Protein AF-A0A660UBM3-F1 (afdb_monomer_lite)

pLDDT: mean 80.93, std 16.66, range [32.91, 97.81]

Foldseek 3Di:
DVLLCVLCVLLPHHDDLDLVVLVVSLVVLCVVLPCVVPVPCNPVSVVSNVSSVVSSVVNVCVSVVPPDPDDDPDPPDDCPPPVVVVVVVVVVVVVVVVVVVVVVVVVVVVVVVVVVVVVVVVVVVVVVVVVLVVLVVVLVVLLVVLVVLVVVLVCVCVVQVLVPPVSCPDPVNVVVNVVSLVSLVVSLVVLLVSLVPRPDPVSVVVSVVVSVVSVVVSVCSVDPDPPVVVVLVVLVVVLVVLVVVVVVLVCQVPPCPNLLNPDDPDDPVSVVVNVVSLVVSLVSLVVSLVSLVVSCVVCVPDPCNVVSVVVNVVSVVVNVVRD

Sequence (323 aa):
MEDIYKAFEILGISYTTDMSVVSKAFRVLAKRYHPDSNPQKSAENQKKMQMINEAYSLIKKYLKSGEFSGSIREPTGRTHDVKEEWVHYRSRWEKAWEEARKKREEKIRMEMEKRRREEEFLRRFWEKVAKMKKVEDEDEKKFEVILNYVLVLIKFYYKNNLHNVSIRSRPYNIAVFDGYVKKLREIIKRVEFEGSKLGSERFSEKARIIVKFLNVFLNTVMFPAPQSIERVASAYESYSRLVESTDRIMMDFFNSENPVFISAKGGKRSSDNQKEVMAKYKDRIKKALDTIESFLTGYPSSPLVDYARGRVEMLESFYYAFF

Structure (mmCIF, N/CA/C/O backbone):
data_AF-A0A660UBM3-F1
#
_entry.id   AF-A0A660UBM3-F1
#
loop_
_atom_site.group_PDB
_atom_site.id
_atom_site.type_symbol
_atom_site.label_atom_id
_atom_site.label_alt_id
_atom_site.label_comp_id
_atom_site.label_asym_id
_atom_site.label_entity_id
_atom_site.label_seq_id
_atom_site.pdbx_PDB_ins_code
_atom_site.Cartn_x
_atom_site.Cartn_y
_atom_site.Cartn_z
_atom_site.occupancy
_atom_site.B_iso_or_equiv
_atom_site.auth_seq_id
_atom_site.auth_comp_id
_atom_site.auth_asym_id
_atom_site.auth_atom_id
_atom_site.pdbx_PDB_model_num
ATOM 1 N N . MET A 1 1 ? 21.316 43.169 -79.902 1.00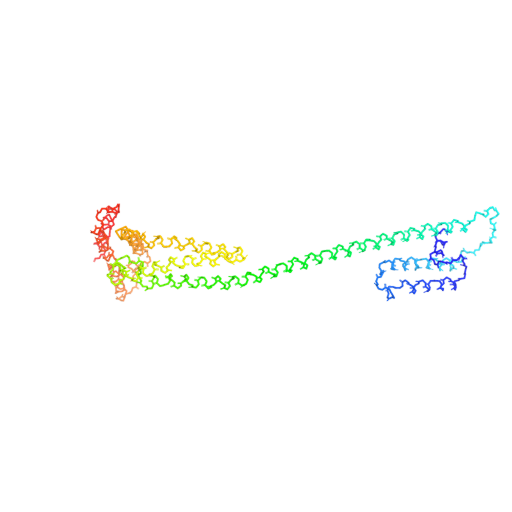 51.31 1 MET A N 1
ATOM 2 C CA . MET A 1 1 ? 22.041 42.176 -80.730 1.00 51.31 1 MET A CA 1
ATOM 3 C C . MET A 1 1 ? 22.719 41.111 -79.877 1.00 51.31 1 MET A C 1
ATOM 5 O O . MET A 1 1 ? 22.707 39.969 -80.287 1.00 51.31 1 MET A O 1
ATOM 9 N N . GLU A 1 2 ? 23.243 41.414 -78.689 1.00 60.41 2 GLU A N 1
ATOM 10 C CA . GLU A 1 2 ? 23.938 40.431 -77.833 1.00 60.41 2 GLU A CA 1
ATOM 11 C C . GLU A 1 2 ? 23.055 39.257 -77.351 1.00 60.41 2 GLU A C 1
ATOM 13 O O . GLU A 1 2 ? 23.489 38.105 -77.349 1.00 60.41 2 GLU A O 1
ATOM 18 N N . ASP A 1 3 ? 21.771 39.513 -77.081 1.00 67.62 3 ASP A N 1
ATOM 19 C CA . ASP A 1 3 ? 20.820 38.484 -76.631 1.00 67.62 3 ASP A CA 1
ATOM 20 C C . ASP A 1 3 ? 20.526 37.397 -77.681 1.00 67.62 3 ASP A C 1
ATOM 22 O O . ASP A 1 3 ? 20.219 36.259 -77.319 1.00 67.62 3 ASP A O 1
ATOM 26 N N . ILE A 1 4 ? 20.648 37.707 -78.983 1.00 74.69 4 ILE A N 1
ATOM 27 C CA . ILE A 1 4 ? 20.405 36.723 -80.054 1.00 74.69 4 ILE A CA 1
ATOM 28 C C . ILE A 1 4 ? 21.527 35.687 -80.109 1.00 74.69 4 ILE A C 1
ATOM 30 O O . ILE A 1 4 ? 21.264 34.493 -80.238 1.00 74.69 4 ILE A O 1
ATOM 34 N N . TYR A 1 5 ? 22.776 36.132 -79.957 1.00 70.31 5 TYR A N 1
ATOM 35 C CA . TYR A 1 5 ? 23.948 35.264 -79.996 1.00 70.31 5 TYR A CA 1
ATOM 36 C C . TYR A 1 5 ? 23.945 34.306 -78.809 1.00 70.31 5 TYR A C 1
ATOM 38 O O . TYR A 1 5 ? 24.130 33.102 -78.988 1.00 70.31 5 TYR A O 1
ATOM 46 N N . LYS A 1 6 ? 23.594 34.819 -77.627 1.00 75.06 6 LYS A N 1
ATOM 47 C CA . LYS A 1 6 ? 23.393 34.008 -76.425 1.00 75.06 6 LYS A CA 1
ATOM 48 C C . LYS A 1 6 ? 22.260 32.991 -76.588 1.00 75.06 6 LYS A C 1
ATOM 50 O O . LYS A 1 6 ? 22.358 31.872 -76.095 1.00 75.06 6 LYS A O 1
ATOM 55 N N . ALA A 1 7 ? 21.190 33.326 -77.311 1.00 74.81 7 ALA A N 1
ATOM 56 C CA . ALA A 1 7 ? 20.120 32.373 -77.595 1.00 74.81 7 ALA A CA 1
ATOM 57 C C . ALA A 1 7 ? 20.582 31.218 -78.508 1.00 74.81 7 ALA A C 1
ATOM 59 O O . ALA A 1 7 ? 20.238 30.062 -78.246 1.00 74.81 7 ALA A O 1
ATOM 60 N N . PHE A 1 8 ? 21.371 31.495 -79.557 1.00 76.50 8 PHE A N 1
ATOM 61 C CA . PHE A 1 8 ? 21.933 30.446 -80.428 1.00 76.50 8 PHE A CA 1
ATOM 62 C C . PHE A 1 8 ? 22.882 29.524 -79.652 1.00 76.50 8 PHE A C 1
ATOM 64 O O . PHE A 1 8 ? 22.837 28.301 -79.802 1.00 76.50 8 PHE A O 1
ATOM 71 N N . GLU A 1 9 ? 23.659 30.105 -78.743 1.00 76.19 9 GLU A N 1
ATOM 72 C CA . GLU A 1 9 ? 24.544 29.390 -77.830 1.00 76.19 9 GLU A CA 1
ATOM 73 C C . GLU A 1 9 ? 23.781 28.497 -76.834 1.00 76.19 9 GLU A C 1
ATOM 75 O O . GLU A 1 9 ? 24.157 27.340 -76.644 1.00 76.19 9 GLU A O 1
ATOM 80 N N . ILE A 1 10 ? 22.664 28.972 -76.261 1.00 77.56 10 ILE A N 1
ATOM 81 C CA . ILE A 1 10 ? 21.789 28.172 -75.379 1.00 77.56 10 ILE A CA 1
ATOM 82 C C . ILE A 1 10 ? 21.232 26.944 -76.115 1.00 77.56 10 ILE A C 1
ATOM 84 O O . ILE A 1 10 ? 21.101 25.872 -75.520 1.00 77.56 10 ILE A O 1
ATOM 88 N N . LEU A 1 11 ? 20.926 27.071 -77.410 1.00 76.75 11 LEU A N 1
ATOM 89 C CA . LEU A 1 11 ? 20.524 25.939 -78.251 1.00 76.75 11 LEU A CA 1
ATOM 90 C C . LEU A 1 11 ? 21.709 25.087 -78.743 1.00 76.75 11 LEU A C 1
ATOM 92 O O . LEU A 1 11 ? 21.488 24.035 -79.345 1.00 76.75 11 LEU A O 1
ATOM 96 N N . GLY A 1 12 ? 22.948 25.501 -78.467 1.00 72.81 12 GLY A N 1
ATOM 97 C CA . GLY A 1 12 ? 24.167 24.767 -78.797 1.00 72.81 12 GLY A CA 1
ATOM 98 C C . GLY A 1 12 ? 24.488 24.730 -80.291 1.00 72.81 12 GLY A C 1
ATOM 99 O O . GLY A 1 12 ? 25.121 23.780 -80.750 1.00 72.81 12 GLY A O 1
ATOM 100 N N . ILE A 1 13 ? 24.035 25.727 -81.053 1.00 73.44 13 ILE A N 1
ATOM 101 C CA . ILE A 1 13 ? 24.233 25.819 -82.504 1.00 73.44 13 ILE A CA 1
ATOM 102 C C . ILE A 1 13 ? 24.945 27.122 -82.874 1.00 73.44 13 ILE A C 1
ATOM 104 O O . ILE A 1 13 ? 24.811 28.137 -82.194 1.00 73.44 13 ILE A O 1
ATOM 108 N N . SER A 1 14 ? 25.713 27.102 -83.965 1.00 71.00 14 SER A N 1
ATOM 109 C CA . SER A 1 14 ? 26.289 28.325 -84.529 1.00 71.00 14 SER A CA 1
ATOM 110 C C . SER A 1 14 ? 25.192 29.225 -85.098 1.00 71.00 14 SER A C 1
ATOM 112 O O . SER A 1 14 ? 24.122 28.743 -85.479 1.00 71.00 14 SER A O 1
ATOM 114 N N . TYR A 1 15 ? 25.476 30.527 -85.194 1.00 68.12 15 TYR A N 1
ATOM 115 C CA . TYR A 1 15 ? 24.566 31.482 -85.821 1.00 68.12 15 TYR A CA 1
ATOM 116 C C . TYR A 1 15 ? 24.171 30.999 -87.222 1.00 68.12 15 TYR A C 1
ATOM 118 O O . TYR A 1 15 ? 25.027 30.672 -88.046 1.00 68.12 15 TYR A O 1
ATOM 126 N N . THR A 1 16 ? 22.869 30.911 -87.468 1.00 66.75 16 THR A N 1
ATOM 127 C CA . THR A 1 16 ? 22.315 30.433 -88.731 1.00 66.75 16 THR A CA 1
ATOM 128 C C . THR A 1 16 ? 20.992 31.126 -89.004 1.00 66.75 16 THR A C 1
ATOM 130 O O . THR A 1 16 ? 20.229 31.427 -88.086 1.00 66.75 16 THR A O 1
ATOM 133 N N . THR A 1 17 ? 20.713 31.367 -90.279 1.00 69.81 17 THR A N 1
ATOM 134 C CA . THR A 1 17 ? 19.413 31.859 -90.743 1.00 69.81 17 THR A CA 1
ATOM 135 C C . THR A 1 17 ? 18.444 30.717 -91.054 1.00 69.81 17 THR A C 1
ATOM 137 O O . THR A 1 17 ? 17.257 30.959 -91.270 1.00 69.81 17 THR A O 1
ATOM 140 N N . ASP A 1 18 ? 18.917 29.464 -91.034 1.00 75.44 18 ASP A N 1
ATOM 141 C CA . ASP A 1 18 ? 18.094 28.290 -91.302 1.00 75.44 18 ASP A CA 1
ATOM 142 C C . ASP A 1 18 ? 17.309 27.857 -90.055 1.00 75.44 18 ASP A C 1
ATOM 144 O O . ASP A 1 18 ? 17.824 27.226 -89.123 1.00 75.44 18 ASP A O 1
ATOM 148 N N . MET A 1 19 ? 16.010 28.155 -90.074 1.00 79.06 19 MET A N 1
ATOM 149 C CA . MET A 1 19 ? 15.085 27.795 -89.003 1.00 79.06 19 MET A CA 1
ATOM 150 C C . MET A 1 19 ? 14.961 26.273 -88.806 1.00 79.06 19 MET A C 1
ATOM 152 O O . MET A 1 19 ? 14.629 25.823 -87.706 1.00 79.06 19 MET A O 1
ATOM 156 N N . SER A 1 20 ? 15.250 25.457 -89.827 1.00 68.12 20 SER A N 1
ATOM 157 C CA . SER A 1 20 ? 15.170 23.997 -89.724 1.00 68.12 20 SER A CA 1
ATOM 158 C C . SER A 1 20 ? 16.188 23.440 -88.718 1.00 68.12 20 SER A C 1
ATOM 160 O O . SER A 1 20 ? 15.851 22.578 -87.897 1.00 68.12 20 SER A O 1
ATOM 162 N N . VAL A 1 21 ? 17.399 24.009 -88.703 1.00 71.31 21 VAL A N 1
ATOM 163 C CA . VAL A 1 21 ? 18.486 23.663 -87.775 1.00 71.31 21 VAL A CA 1
ATOM 164 C C . VAL A 1 21 ? 18.121 24.076 -86.350 1.00 71.31 21 VAL A C 1
ATOM 166 O O . VAL A 1 21 ? 18.233 23.270 -85.423 1.00 71.31 21 VAL A O 1
ATOM 169 N N . VAL A 1 22 ? 17.588 25.291 -86.188 1.00 77.06 22 VAL A N 1
ATOM 170 C CA . VAL A 1 22 ? 17.135 25.839 -84.899 1.00 77.06 22 VAL A CA 1
ATOM 171 C C . VAL A 1 22 ? 16.026 24.974 -84.291 1.00 77.06 22 VAL A C 1
ATOM 173 O O . VAL A 1 22 ? 16.101 24.574 -83.127 1.00 77.06 22 VAL A O 1
ATOM 176 N N . SER A 1 23 ? 15.011 24.608 -85.081 1.00 79.19 23 SER A N 1
ATOM 177 C CA . SER A 1 23 ? 13.917 23.742 -84.625 1.00 79.19 23 SER A CA 1
ATOM 178 C C . SER A 1 23 ? 14.380 22.324 -84.291 1.00 79.19 23 SER A C 1
ATOM 180 O O . SER A 1 23 ? 13.844 21.712 -83.365 1.00 79.19 23 SER A O 1
ATOM 182 N N . LYS A 1 24 ? 15.366 21.783 -85.013 1.00 74.06 24 LYS A N 1
ATOM 183 C CA . LYS A 1 24 ? 15.910 20.448 -84.736 1.00 74.06 24 LYS A CA 1
ATOM 184 C C . LYS A 1 24 ? 16.680 20.424 -83.413 1.00 74.06 24 LYS A C 1
ATOM 186 O O . LYS A 1 24 ? 16.430 19.536 -82.598 1.00 74.06 24 LYS A O 1
ATOM 191 N N . ALA A 1 25 ? 17.538 21.415 -83.171 1.00 75.62 25 ALA A N 1
ATOM 192 C CA . ALA A 1 25 ? 18.276 21.559 -81.915 1.00 75.62 25 ALA A CA 1
ATOM 193 C C . ALA A 1 25 ? 17.330 21.717 -80.713 1.00 75.62 25 ALA A C 1
ATOM 195 O O . ALA A 1 25 ? 17.445 20.987 -79.726 1.00 75.62 25 ALA A O 1
ATOM 196 N N . PHE A 1 26 ? 16.314 22.577 -80.848 1.00 82.31 26 PHE A N 1
ATOM 197 C CA . PHE A 1 26 ? 15.271 22.755 -79.839 1.00 82.31 26 PHE A CA 1
ATOM 198 C C . PHE A 1 26 ? 14.564 21.441 -79.486 1.00 82.31 26 PHE A C 1
ATOM 200 O O . PHE A 1 26 ? 14.465 21.092 -78.314 1.00 82.31 26 PHE A O 1
ATOM 207 N N . ARG A 1 27 ? 14.113 20.669 -80.486 1.00 77.19 27 ARG A N 1
ATOM 208 C CA . ARG A 1 27 ? 13.403 19.394 -80.256 1.00 77.19 27 ARG A CA 1
ATOM 209 C C . ARG A 1 27 ? 14.264 18.369 -79.517 1.00 77.19 27 ARG A C 1
ATOM 211 O O . ARG A 1 27 ? 13.757 17.662 -78.648 1.00 77.19 27 ARG A O 1
ATOM 218 N N . VAL A 1 28 ? 15.554 18.289 -79.846 1.00 77.38 28 VAL A N 1
ATOM 219 C CA . VAL A 1 28 ? 16.499 17.380 -79.176 1.00 77.38 28 VAL A CA 1
ATOM 220 C C . VAL A 1 28 ? 16.683 17.775 -77.711 1.00 77.38 28 VAL A C 1
ATOM 222 O O . VAL A 1 28 ? 16.601 16.918 -76.828 1.00 77.38 28 VAL A O 1
ATOM 225 N N . LEU A 1 29 ? 16.876 19.066 -77.437 1.00 78.69 29 LEU A N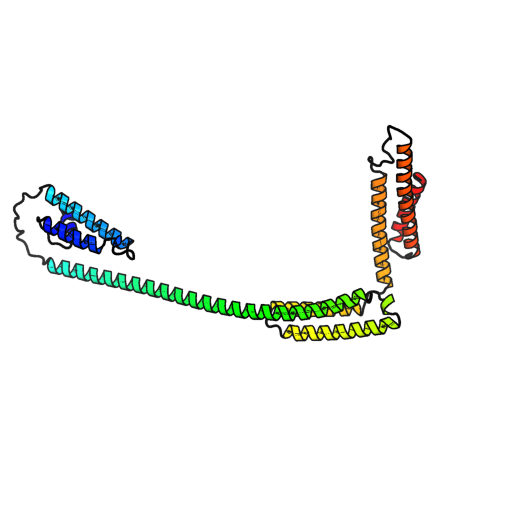 1
ATOM 226 C CA . LEU A 1 29 ? 17.037 19.576 -76.077 1.00 78.69 29 LEU A CA 1
ATOM 227 C C . LEU A 1 29 ? 15.740 19.456 -75.264 1.00 78.69 29 LEU A C 1
ATOM 229 O O . LEU A 1 29 ? 15.774 18.984 -74.129 1.00 78.69 29 LEU A O 1
ATOM 233 N N . ALA A 1 30 ? 14.588 19.773 -75.855 1.00 78.19 30 ALA A N 1
ATOM 234 C CA . ALA A 1 30 ? 13.288 19.645 -75.207 1.00 78.19 30 ALA A CA 1
ATOM 235 C C . ALA A 1 30 ? 12.995 18.191 -74.809 1.00 78.19 30 ALA A C 1
ATOM 237 O O . ALA A 1 30 ? 12.601 17.928 -73.677 1.00 78.19 30 ALA A O 1
ATOM 238 N N . LYS A 1 31 ? 13.279 17.217 -75.685 1.00 74.12 31 LYS A N 1
ATOM 239 C CA . LYS A 1 31 ? 13.134 15.792 -75.349 1.00 74.12 31 LYS A CA 1
ATOM 240 C C . LYS A 1 31 ? 14.067 15.370 -74.207 1.00 74.12 31 LYS A C 1
ATOM 242 O O . LYS A 1 31 ? 13.681 14.572 -73.360 1.00 74.12 31 LYS A O 1
ATOM 247 N N . ARG A 1 32 ? 15.288 15.912 -74.162 1.00 74.81 32 ARG A N 1
ATOM 248 C CA . ARG A 1 32 ? 16.284 15.590 -73.128 1.00 74.81 32 ARG A CA 1
ATOM 249 C C . ARG A 1 32 ? 15.923 16.153 -71.754 1.00 74.81 32 ARG A C 1
ATOM 251 O O . ARG A 1 32 ? 16.228 15.518 -70.749 1.00 74.81 32 ARG A O 1
ATOM 258 N N . TYR A 1 33 ? 15.285 17.319 -71.709 1.00 74.88 33 TYR A N 1
ATOM 259 C CA . TYR A 1 33 ? 14.984 18.035 -70.466 1.00 74.88 33 TYR A CA 1
ATOM 260 C C . TYR A 1 33 ? 13.485 18.074 -70.119 1.00 74.88 33 TYR A C 1
ATOM 262 O O . TYR A 1 33 ? 13.096 18.811 -69.217 1.00 74.88 33 TYR A O 1
ATOM 270 N N . HIS A 1 34 ? 12.639 17.277 -70.787 1.00 72.00 34 HIS A N 1
ATOM 271 C CA . HIS A 1 34 ? 11.203 17.224 -70.497 1.00 72.00 34 HIS A CA 1
ATOM 272 C C . HIS A 1 34 ? 10.937 16.700 -69.073 1.00 72.00 34 HIS A C 1
ATOM 274 O O . HIS A 1 34 ? 11.518 15.671 -68.701 1.00 72.00 34 HIS A O 1
ATOM 280 N N . PRO A 1 35 ? 10.065 17.354 -68.277 1.00 65.12 35 PRO A N 1
ATOM 281 C CA . PRO A 1 35 ? 9.762 16.922 -66.911 1.00 65.12 35 PRO A CA 1
ATOM 282 C C . PRO A 1 35 ? 9.196 15.494 -66.861 1.00 65.12 35 PRO A C 1
ATOM 284 O O . PRO A 1 35 ? 9.640 14.711 -66.023 1.00 65.12 35 PRO A O 1
ATOM 287 N N . ASP A 1 36 ? 8.336 15.114 -67.814 1.00 67.06 36 ASP A N 1
ATOM 288 C CA . ASP A 1 36 ? 7.736 13.765 -67.858 1.00 67.06 36 ASP A CA 1
ATOM 289 C C . ASP A 1 36 ? 8.750 12.647 -68.132 1.00 67.06 36 ASP A C 1
ATOM 291 O O . ASP A 1 36 ? 8.566 11.518 -67.691 1.00 67.06 36 ASP A O 1
ATOM 295 N N . SER A 1 37 ? 9.843 12.935 -68.846 1.00 62.56 37 SER A N 1
ATOM 296 C CA . SER A 1 37 ? 10.878 11.931 -69.139 1.00 62.56 37 SER A CA 1
ATOM 297 C C . SER A 1 37 ? 11.930 11.821 -68.033 1.00 62.56 37 SER A C 1
ATOM 299 O O . SER A 1 37 ? 12.719 10.882 -68.043 1.00 62.56 37 SER A O 1
ATOM 301 N N . ASN A 1 38 ? 11.968 12.769 -67.088 1.00 60.78 38 ASN A N 1
ATOM 302 C CA . ASN A 1 38 ? 12.980 12.833 -66.030 1.00 60.78 38 ASN A CA 1
ATOM 303 C C . ASN A 1 38 ? 12.398 13.328 -64.685 1.00 60.78 38 ASN A C 1
ATOM 305 O O . ASN A 1 38 ? 12.785 14.400 -64.199 1.00 60.78 38 ASN A O 1
ATOM 309 N N . PRO A 1 39 ? 11.521 12.539 -64.035 1.00 54.81 39 PRO A N 1
ATOM 310 C CA . PRO A 1 39 ? 10.782 12.962 -62.841 1.00 54.81 39 PRO A CA 1
ATOM 311 C C . PRO A 1 39 ? 11.660 13.237 -61.607 1.00 54.81 39 PRO A C 1
ATOM 313 O O . PRO A 1 39 ? 11.286 14.030 -60.748 1.00 54.81 39 PRO A O 1
ATOM 316 N N . GLN A 1 40 ? 12.865 12.662 -61.517 1.00 56.00 40 GLN A N 1
ATOM 317 C CA . GLN A 1 40 ? 13.753 12.846 -60.356 1.00 56.00 40 GLN A CA 1
ATOM 318 C C . GLN A 1 40 ? 14.577 14.152 -60.363 1.00 56.00 40 GLN A C 1
ATOM 320 O O . GLN A 1 40 ? 15.232 14.465 -59.371 1.00 56.00 40 GLN A O 1
ATOM 325 N N . LYS A 1 41 ? 14.564 14.935 -61.456 1.00 57.09 41 LYS A N 1
ATOM 326 C CA . LYS A 1 41 ? 15.329 16.199 -61.598 1.00 57.09 41 LYS A CA 1
ATOM 327 C C . LYS A 1 41 ? 14.441 17.395 -61.972 1.00 57.09 41 LYS A C 1
ATOM 329 O O . LYS A 1 41 ? 14.882 18.294 -62.690 1.00 57.09 41 LYS A O 1
ATOM 334 N N . SER A 1 42 ? 13.190 17.403 -61.505 1.00 58.88 42 SER A N 1
ATOM 335 C CA . SER A 1 42 ? 12.143 18.272 -62.064 1.00 58.88 42 SER A CA 1
ATOM 336 C C . SER A 1 42 ? 12.480 19.772 -61.995 1.00 58.88 42 SER A C 1
ATOM 338 O O . SER A 1 42 ? 12.399 20.448 -63.014 1.00 58.88 42 SER A O 1
ATOM 340 N N . ALA A 1 43 ? 12.978 20.284 -60.863 1.00 64.88 43 ALA A N 1
ATOM 341 C CA . ALA A 1 43 ? 13.208 21.724 -60.689 1.00 64.88 43 ALA A CA 1
ATOM 342 C C . ALA A 1 43 ? 14.360 22.294 -61.546 1.00 64.88 43 ALA A C 1
ATOM 344 O O . ALA A 1 43 ? 14.294 23.430 -62.015 1.00 64.88 43 ALA A O 1
ATOM 345 N N . GLU A 1 44 ? 15.429 21.523 -61.767 1.00 66.88 44 GLU A N 1
ATOM 346 C CA . GLU A 1 44 ? 16.570 21.964 -62.586 1.00 66.88 44 GLU A CA 1
ATOM 347 C C . GLU A 1 44 ? 16.265 21.826 -64.082 1.00 66.88 44 GLU A C 1
ATOM 349 O O . GLU A 1 44 ? 16.569 22.721 -64.874 1.00 66.88 44 GLU A O 1
ATOM 354 N N . ASN A 1 45 ? 15.604 20.729 -64.458 1.00 70.88 45 ASN A N 1
ATOM 355 C CA . ASN A 1 45 ? 15.162 20.502 -65.828 1.00 70.88 45 ASN A CA 1
ATOM 356 C C . ASN A 1 45 ? 14.097 21.518 -66.248 1.00 70.88 45 ASN A C 1
ATOM 358 O O . ASN A 1 45 ? 14.131 21.978 -67.382 1.00 70.88 45 ASN A O 1
ATOM 362 N N . GLN A 1 46 ? 13.220 21.942 -65.333 1.00 72.44 46 GLN A N 1
ATOM 363 C CA . GLN A 1 46 ? 12.227 22.982 -65.592 1.00 72.44 46 GLN A CA 1
ATOM 364 C C . GLN A 1 46 ? 12.882 24.329 -65.917 1.00 72.44 46 GLN A C 1
ATOM 366 O O . GLN A 1 46 ? 12.524 24.950 -66.915 1.00 72.44 46 GLN A O 1
ATOM 371 N N . LYS A 1 47 ? 13.893 24.753 -65.144 1.00 75.12 47 LYS A N 1
ATOM 372 C CA . LYS A 1 47 ? 14.637 25.994 -65.428 1.00 75.12 47 LYS A CA 1
ATOM 373 C C . LYS A 1 47 ? 15.395 25.922 -66.755 1.00 75.12 47 LYS A C 1
ATOM 375 O O . LYS A 1 47 ? 15.352 26.866 -67.536 1.00 75.12 47 LYS A O 1
ATOM 380 N N . LYS A 1 48 ? 16.051 24.791 -67.040 1.00 77.31 48 LYS A N 1
ATOM 381 C CA . LYS A 1 48 ? 16.749 24.574 -68.319 1.00 77.31 48 LYS A CA 1
ATOM 382 C C . LYS A 1 48 ? 15.776 24.566 -69.497 1.00 77.31 48 LYS A C 1
ATOM 384 O O . LYS A 1 48 ? 16.038 25.218 -70.501 1.00 77.31 48 LYS A O 1
ATOM 389 N N . MET A 1 49 ? 14.637 23.892 -69.358 1.00 78.56 49 MET A N 1
ATOM 390 C CA . MET A 1 49 ? 13.579 23.877 -70.368 1.00 78.56 49 MET A CA 1
ATOM 391 C C . MET A 1 49 ? 13.034 25.285 -70.628 1.00 78.56 49 MET A C 1
ATOM 393 O O . MET A 1 49 ? 12.842 25.662 -71.780 1.00 78.56 49 MET A O 1
ATOM 397 N N . GLN A 1 50 ? 12.836 26.082 -69.577 1.00 79.50 50 GLN A N 1
ATOM 398 C CA . GLN A 1 50 ? 12.3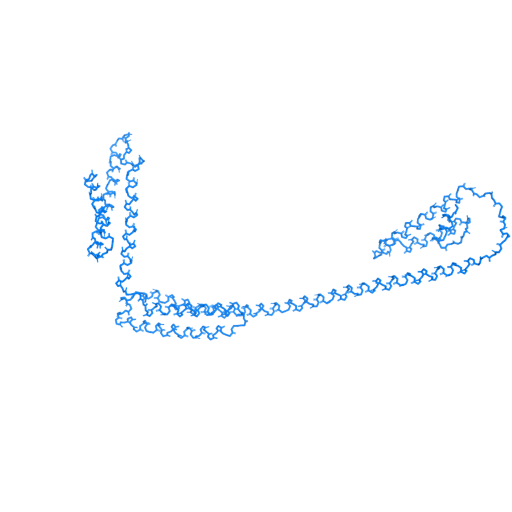93 27.465 -69.715 1.00 79.50 50 GLN A CA 1
ATOM 399 C C . GLN A 1 50 ? 13.395 28.302 -70.524 1.00 79.50 50 GLN A C 1
ATOM 401 O O . GLN A 1 50 ? 13.000 28.936 -71.498 1.00 79.50 50 GLN A O 1
ATOM 406 N N . MET A 1 51 ? 14.690 28.216 -70.208 1.00 78.62 51 MET A N 1
ATOM 407 C CA . MET A 1 51 ? 15.742 28.913 -70.962 1.00 78.62 51 MET A CA 1
ATOM 408 C C . MET A 1 51 ? 15.809 28.467 -72.432 1.00 78.62 51 MET A C 1
ATOM 410 O O . MET A 1 51 ? 15.967 29.298 -73.324 1.00 78.62 51 MET A O 1
ATOM 414 N N . ILE A 1 52 ? 15.643 27.167 -72.702 1.00 83.56 52 ILE A N 1
ATOM 415 C CA . ILE A 1 52 ? 15.606 26.610 -74.066 1.00 83.56 52 ILE A CA 1
ATOM 416 C C . ILE A 1 52 ? 14.395 27.153 -74.849 1.00 83.56 52 ILE A C 1
ATOM 418 O O . ILE A 1 52 ? 14.527 27.518 -76.019 1.00 83.56 52 ILE A O 1
ATOM 422 N N . ASN A 1 53 ? 13.225 27.242 -74.209 1.00 81.62 53 ASN A N 1
ATOM 423 C CA . ASN A 1 53 ? 12.002 27.783 -74.810 1.00 81.62 53 ASN A CA 1
ATOM 424 C C . ASN A 1 53 ? 12.115 29.287 -75.104 1.00 81.62 53 ASN A C 1
ATOM 426 O O . ASN A 1 53 ? 11.698 29.740 -76.175 1.00 81.62 53 ASN A O 1
ATOM 430 N N . GLU A 1 54 ? 12.682 30.053 -74.172 1.00 80.56 54 GLU A N 1
ATOM 431 C CA . GLU A 1 54 ? 12.908 31.495 -74.311 1.00 80.56 54 GLU A CA 1
ATOM 432 C C . GLU A 1 54 ? 13.904 31.786 -75.443 1.00 80.56 54 GLU A C 1
ATOM 434 O O . GLU A 1 54 ? 13.602 32.580 -76.337 1.00 80.56 54 GLU A O 1
ATOM 439 N N . ALA A 1 55 ? 15.029 31.062 -75.488 1.00 82.00 55 ALA A N 1
ATOM 440 C CA . ALA A 1 55 ? 16.027 31.176 -76.550 1.00 82.00 55 ALA A CA 1
ATOM 441 C C . ALA A 1 55 ? 15.447 30.847 -77.936 1.00 82.00 55 ALA A C 1
ATOM 443 O O . ALA A 1 55 ? 15.607 31.616 -78.886 1.00 82.00 55 ALA A O 1
ATOM 444 N N . TYR A 1 56 ? 14.704 29.742 -78.050 1.00 83.50 56 TYR A N 1
ATOM 445 C CA . TYR A 1 56 ? 14.048 29.360 -79.301 1.00 83.50 56 TYR A CA 1
ATOM 446 C C . TYR A 1 56 ? 13.036 30.408 -79.777 1.00 83.50 56 TYR A C 1
ATOM 448 O O . TYR A 1 56 ? 12.985 30.737 -80.965 1.00 83.50 56 TYR A O 1
ATOM 456 N N . SER A 1 57 ? 12.246 30.959 -78.855 1.00 82.69 57 SER A N 1
ATOM 457 C CA . SER A 1 57 ? 11.233 31.970 -79.170 1.00 82.69 57 SER A CA 1
ATOM 458 C C . SER A 1 57 ? 11.863 33.276 -79.652 1.00 82.69 57 SER A C 1
ATOM 460 O O . SER A 1 57 ? 11.379 33.871 -80.616 1.00 82.69 57 SER A O 1
ATOM 462 N N . LEU A 1 58 ? 12.967 33.689 -79.026 1.00 81.00 58 LEU A N 1
ATOM 463 C CA . LEU A 1 58 ? 13.713 34.891 -79.385 1.00 81.00 58 LEU A CA 1
ATOM 464 C C . LEU A 1 58 ? 14.353 34.766 -80.780 1.00 81.00 58 LEU A C 1
ATOM 466 O O . LEU A 1 58 ? 14.151 35.645 -81.618 1.00 81.00 58 LEU A O 1
ATOM 470 N N . ILE A 1 59 ? 15.015 33.639 -81.073 1.00 80.31 59 ILE A N 1
ATOM 471 C CA . ILE A 1 59 ? 15.592 33.361 -82.403 1.00 80.31 59 ILE A CA 1
ATOM 472 C C . ILE A 1 59 ? 14.506 33.323 -83.474 1.00 80.31 59 ILE A C 1
ATOM 474 O O . ILE A 1 59 ? 14.633 33.948 -84.525 1.00 80.31 59 ILE A O 1
ATOM 478 N N . LYS A 1 60 ? 13.403 32.621 -83.202 1.00 81.50 60 LYS A N 1
ATOM 479 C CA . LYS A 1 60 ? 12.289 32.512 -84.146 1.00 81.50 60 LYS A CA 1
ATOM 480 C C . LYS A 1 60 ? 11.672 33.877 -84.455 1.00 81.50 60 LYS A C 1
ATOM 482 O O . LYS A 1 60 ? 11.297 34.124 -85.597 1.00 81.50 60 LYS A O 1
ATOM 487 N N . LYS A 1 61 ? 11.548 34.755 -83.453 1.00 79.00 61 LYS A N 1
ATOM 488 C CA . LYS A 1 61 ? 11.029 36.117 -83.636 1.00 79.00 61 LYS A CA 1
ATOM 489 C C . LYS A 1 61 ? 11.975 36.955 -84.494 1.00 79.00 61 LYS A C 1
ATOM 491 O O . LYS A 1 61 ? 11.510 37.593 -85.428 1.00 79.00 61 LYS A O 1
ATOM 496 N N . TYR A 1 62 ? 13.272 36.881 -84.217 1.00 77.44 62 TYR A N 1
ATOM 497 C CA . TYR A 1 62 ? 14.318 37.602 -84.940 1.00 77.44 62 TYR A CA 1
ATOM 498 C C . TYR A 1 62 ? 14.446 37.178 -86.410 1.00 77.44 62 TYR A C 1
ATOM 500 O O . TYR A 1 62 ? 14.500 38.021 -87.297 1.00 77.44 62 TYR A O 1
ATOM 508 N N . LEU A 1 63 ? 14.407 35.872 -86.698 1.00 77.50 63 LEU A N 1
ATOM 509 C CA . LEU A 1 63 ? 14.453 35.374 -88.078 1.00 77.50 63 LEU A CA 1
ATOM 510 C C . LEU A 1 63 ? 13.169 35.689 -88.864 1.00 77.50 63 LEU A C 1
ATOM 512 O O . LEU A 1 63 ? 13.198 35.779 -90.087 1.00 77.50 63 LEU A O 1
ATOM 516 N N . LYS A 1 64 ? 12.035 35.870 -88.172 1.00 73.12 64 LYS A N 1
ATOM 517 C CA . LYS A 1 64 ? 10.739 36.189 -88.788 1.00 73.12 64 LYS A CA 1
ATOM 518 C C . LYS A 1 64 ? 10.520 37.694 -88.994 1.00 73.12 64 LYS A C 1
ATOM 520 O O . LYS A 1 64 ? 9.734 38.055 -89.863 1.00 73.12 64 LYS A O 1
ATOM 525 N N . SER A 1 65 ? 11.177 38.563 -88.221 1.00 63.34 65 SER A N 1
ATOM 526 C CA . SER A 1 65 ? 11.019 40.022 -88.318 1.00 63.34 65 SER A CA 1
ATOM 527 C C . SER A 1 65 ? 11.768 40.659 -89.492 1.00 63.34 65 SER A C 1
ATOM 529 O O . SER A 1 65 ? 11.591 41.847 -89.727 1.00 63.34 65 SER A O 1
ATOM 531 N N . GLY A 1 66 ? 12.562 39.898 -90.256 1.00 57.91 66 GLY A N 1
ATOM 532 C CA . GLY A 1 66 ? 13.164 40.377 -91.507 1.00 57.91 66 GLY A CA 1
ATOM 533 C C . GLY A 1 66 ? 14.197 41.501 -91.347 1.00 57.91 66 GLY A C 1
ATOM 534 O O . GLY A 1 66 ? 14.603 42.084 -92.346 1.00 57.91 66 GLY A O 1
ATOM 535 N N . GLU A 1 67 ? 14.668 41.789 -90.129 1.00 52.44 67 GLU A N 1
ATOM 536 C CA . GLU A 1 67 ? 15.733 42.769 -89.849 1.00 52.44 67 GLU A CA 1
ATOM 537 C C . GLU A 1 67 ? 17.126 42.207 -90.192 1.00 52.44 67 GLU A C 1
ATOM 539 O O . GLU A 1 67 ? 18.056 42.206 -89.385 1.00 52.44 67 GLU A O 1
ATOM 544 N N . PHE A 1 68 ? 17.267 41.703 -91.418 1.00 43.22 68 PHE A N 1
ATOM 545 C CA . PHE A 1 68 ? 18.540 41.335 -92.020 1.00 43.22 68 PHE A CA 1
ATOM 546 C C . PHE A 1 68 ? 18.558 41.776 -93.490 1.00 43.22 68 PHE A C 1
ATOM 548 O O . PHE A 1 68 ? 18.369 40.984 -94.408 1.00 43.22 68 PHE A O 1
ATOM 555 N N . SER A 1 69 ? 18.800 43.069 -93.715 1.00 42.25 69 SER A N 1
ATOM 556 C CA . SER A 1 69 ? 19.340 43.585 -94.977 1.00 42.25 69 SER A CA 1
ATOM 557 C C . SER A 1 69 ? 20.641 44.320 -94.666 1.00 42.25 69 SER A C 1
ATOM 559 O O . SER A 1 69 ? 20.686 45.538 -94.512 1.00 42.25 69 SER A O 1
ATOM 561 N N . GLY A 1 70 ? 21.709 43.556 -94.486 1.00 37.38 70 GLY A N 1
ATOM 562 C CA . GLY A 1 70 ? 23.030 44.100 -94.225 1.00 37.38 70 GLY A CA 1
ATOM 563 C C . GLY A 1 70 ? 24.066 43.141 -94.762 1.00 37.38 70 GLY A C 1
ATOM 564 O O . GLY A 1 70 ? 24.327 42.105 -94.158 1.00 37.38 70 GLY A O 1
ATOM 565 N N . SER A 1 71 ? 24.616 43.482 -95.924 1.00 33.91 71 SER A N 1
ATOM 566 C CA . SER A 1 71 ? 25.810 42.880 -96.500 1.00 33.91 71 SER A CA 1
ATOM 567 C C . SER A 1 71 ? 26.846 42.674 -95.399 1.00 33.91 71 SER A C 1
ATOM 569 O O . SER A 1 71 ? 27.208 43.624 -94.703 1.00 33.91 71 SER A O 1
ATOM 571 N N . ILE A 1 72 ? 27.315 41.440 -95.234 1.00 35.59 72 ILE A N 1
ATOM 572 C CA . ILE A 1 72 ? 28.408 41.129 -94.318 1.00 35.59 72 ILE A CA 1
ATOM 573 C C . ILE A 1 72 ? 29.647 41.846 -94.863 1.00 35.59 72 ILE A C 1
ATOM 575 O O . ILE A 1 72 ? 30.291 41.376 -95.796 1.00 35.59 72 ILE A O 1
ATOM 579 N N . ARG A 1 73 ? 29.963 43.022 -94.315 1.00 33.62 73 ARG A N 1
ATOM 580 C CA . ARG A 1 73 ? 31.333 43.528 -94.338 1.00 33.62 73 ARG A CA 1
ATOM 581 C C . ARG A 1 73 ? 32.098 42.687 -93.332 1.00 33.62 73 ARG A C 1
ATOM 583 O O . ARG A 1 73 ? 31.840 42.775 -92.133 1.00 33.62 73 ARG A O 1
ATOM 590 N N . GLU A 1 74 ? 32.993 41.849 -93.842 1.00 34.22 74 GLU A N 1
ATOM 591 C CA . GLU A 1 74 ? 33.984 41.166 -93.022 1.00 34.22 74 GLU A CA 1
ATOM 592 C C . GLU A 1 74 ? 34.718 42.203 -92.159 1.00 34.22 74 GLU A C 1
ATOM 594 O O . GLU A 1 74 ? 35.213 43.204 -92.691 1.00 34.22 74 GLU A O 1
ATOM 599 N N . PRO A 1 75 ? 34.795 42.010 -90.833 1.00 33.19 75 PRO A N 1
ATOM 600 C CA . PRO A 1 75 ? 35.644 42.841 -90.007 1.00 33.19 75 PRO A CA 1
ATOM 601 C C . PRO A 1 75 ? 37.100 42.476 -90.309 1.00 33.19 75 PRO A C 1
ATOM 603 O O . PRO A 1 75 ? 37.641 41.485 -89.823 1.00 33.19 75 PRO A O 1
ATOM 606 N N . THR A 1 76 ? 37.755 43.300 -91.123 1.00 36.06 76 THR A N 1
ATOM 607 C CA . THR A 1 76 ? 39.214 43.348 -91.198 1.00 36.06 76 THR A CA 1
ATOM 608 C C . THR A 1 76 ? 39.752 43.864 -89.868 1.00 36.06 76 THR A C 1
ATOM 610 O O . THR A 1 76 ? 39.714 45.062 -89.589 1.00 36.06 76 THR A O 1
ATOM 613 N N . GLY A 1 77 ? 40.248 42.956 -89.037 1.00 35.81 77 GLY A N 1
ATOM 614 C CA . GLY A 1 77 ? 40.910 43.307 -87.788 1.00 35.81 77 GLY A CA 1
ATOM 615 C C . GLY A 1 77 ? 41.023 42.099 -86.880 1.00 35.81 77 GLY A C 1
ATOM 616 O O . GLY A 1 77 ? 40.049 41.762 -86.227 1.00 35.81 77 GLY A O 1
ATOM 617 N N . ARG A 1 78 ? 42.213 41.476 -86.890 1.00 35.22 78 ARG A N 1
ATOM 618 C CA . ARG A 1 78 ? 42.695 40.373 -86.035 1.00 35.22 78 ARG A CA 1
ATOM 619 C C . ARG A 1 78 ? 41.602 39.404 -85.585 1.00 35.22 78 ARG A C 1
ATOM 621 O O . ARG A 1 78 ? 40.859 39.687 -84.654 1.00 35.22 78 ARG A O 1
ATOM 628 N N . THR A 1 79 ? 41.612 38.211 -86.168 1.00 37.09 79 THR A N 1
ATOM 629 C CA . THR A 1 79 ? 41.005 37.015 -85.581 1.00 37.09 79 THR A CA 1
ATOM 630 C C . THR A 1 79 ? 41.539 36.833 -84.155 1.00 37.09 79 THR A C 1
ATOM 632 O O . THR A 1 79 ? 42.565 36.192 -83.946 1.00 37.09 79 THR A O 1
ATOM 635 N N . HIS A 1 80 ? 40.896 37.455 -83.167 1.00 42.38 80 HIS A N 1
ATOM 636 C CA . HIS A 1 80 ? 41.009 37.010 -81.790 1.00 42.38 80 HIS A CA 1
ATOM 637 C C . HIS A 1 80 ? 40.386 35.623 -81.804 1.00 42.38 80 HIS A C 1
ATOM 639 O O . HIS A 1 80 ? 39.261 35.470 -82.284 1.00 42.38 80 HIS A O 1
ATOM 645 N N . ASP A 1 81 ? 41.155 34.607 -81.437 1.00 42.75 81 ASP A N 1
ATOM 646 C CA . ASP A 1 81 ? 40.757 33.218 -81.593 1.00 42.75 81 ASP A CA 1
ATOM 647 C C . ASP A 1 81 ? 39.610 32.897 -80.623 1.00 42.75 81 ASP A C 1
ATOM 649 O O . ASP A 1 81 ? 39.798 32.442 -79.496 1.00 42.75 81 ASP A O 1
ATOM 653 N N . VAL A 1 82 ? 38.380 33.176 -81.062 1.00 39.28 82 VAL A N 1
ATOM 654 C CA . VAL A 1 82 ? 37.146 32.926 -80.311 1.00 39.28 82 VAL A CA 1
ATOM 655 C C . VAL A 1 82 ? 37.029 31.425 -79.988 1.00 39.28 82 VAL A C 1
ATOM 657 O O . VAL A 1 82 ? 36.348 31.054 -79.040 1.00 39.28 82 VAL A O 1
ATOM 660 N N . LYS A 1 83 ? 37.738 30.514 -80.675 1.00 39.56 83 LYS A N 1
ATOM 661 C CA . LYS A 1 83 ? 37.770 29.105 -80.254 1.00 39.56 83 LYS A CA 1
ATOM 662 C C . LYS A 1 83 ? 38.508 28.903 -78.933 1.00 39.56 83 LYS A C 1
ATOM 664 O O . LYS A 1 83 ? 38.030 28.105 -78.132 1.00 39.56 83 LYS A O 1
ATOM 669 N N . GLU A 1 84 ? 39.609 29.602 -78.666 1.00 36.19 84 GLU A N 1
ATOM 670 C CA . GLU A 1 84 ? 40.378 29.410 -77.429 1.00 36.19 84 GLU A CA 1
ATOM 671 C C . GLU A 1 84 ? 39.641 29.943 -76.197 1.00 36.19 84 GLU A C 1
ATOM 673 O O . GLU A 1 84 ? 39.566 29.245 -75.184 1.00 36.19 84 GLU A O 1
ATOM 678 N N . GLU A 1 85 ? 39.004 31.115 -76.282 1.00 32.91 85 GLU A N 1
ATOM 679 C CA . GLU A 1 85 ? 38.212 31.660 -75.169 1.00 32.91 85 GLU A CA 1
ATOM 680 C C . GLU A 1 85 ? 36.958 30.829 -74.875 1.00 32.91 85 GLU A C 1
ATOM 682 O O . GLU A 1 85 ? 36.646 30.596 -73.706 1.00 32.91 85 GLU A O 1
ATOM 687 N N . TRP A 1 86 ? 36.269 30.316 -75.901 1.00 34.88 86 TRP A N 1
ATOM 688 C CA . TRP A 1 86 ? 35.106 29.435 -75.729 1.00 34.88 86 TRP A CA 1
ATOM 689 C C . TRP A 1 86 ? 35.485 28.047 -75.216 1.00 34.88 86 TRP A C 1
ATOM 691 O O . TRP A 1 86 ? 34.761 27.478 -74.397 1.00 34.88 86 TRP A O 1
ATOM 701 N N . VAL A 1 87 ? 36.625 27.500 -75.645 1.00 44.91 87 VAL A N 1
ATOM 702 C CA . VAL A 1 87 ? 37.180 26.253 -75.101 1.00 44.91 87 VAL A CA 1
ATOM 703 C C . VAL A 1 87 ? 37.617 26.457 -73.649 1.00 44.91 87 VAL A C 1
ATOM 705 O O . VAL A 1 87 ? 37.334 25.608 -72.804 1.00 44.91 87 VAL A O 1
ATOM 708 N N . HIS A 1 88 ? 38.212 27.604 -73.310 1.00 43.31 88 HIS A N 1
ATOM 709 C CA . HIS A 1 88 ? 38.609 27.927 -71.941 1.00 43.31 88 HIS A CA 1
ATOM 710 C C . HIS A 1 88 ? 37.404 28.230 -71.031 1.00 43.31 88 HIS A C 1
ATOM 712 O O . HIS A 1 88 ? 37.370 27.791 -69.881 1.00 43.31 88 HIS A O 1
ATOM 718 N N . TYR A 1 89 ? 36.375 28.916 -71.533 1.00 41.22 89 TYR A N 1
ATOM 719 C CA . TYR A 1 89 ? 35.116 29.155 -70.825 1.00 41.22 89 TYR A CA 1
ATOM 720 C C . TYR A 1 89 ? 34.352 27.849 -70.595 1.00 41.22 89 TYR A C 1
ATOM 722 O O . TYR A 1 89 ? 34.001 27.560 -69.454 1.00 41.22 89 TYR A O 1
ATOM 730 N N . ARG A 1 90 ? 34.190 27.009 -71.629 1.00 40.62 90 ARG A N 1
ATOM 731 C CA . ARG A 1 90 ? 33.587 25.671 -71.516 1.00 40.62 90 ARG A CA 1
ATOM 732 C C . ARG A 1 90 ? 34.361 24.790 -70.540 1.00 40.62 90 ARG A C 1
ATOM 734 O O . ARG A 1 90 ? 33.741 24.172 -69.689 1.00 40.62 90 ARG A O 1
ATOM 741 N N . SER A 1 91 ? 35.694 24.798 -70.585 1.00 51.22 91 SER A N 1
ATOM 742 C CA . SER A 1 91 ? 36.530 24.026 -69.657 1.00 51.22 91 SER A CA 1
ATOM 743 C C . SER A 1 91 ? 36.415 24.521 -68.208 1.00 51.22 91 SER A C 1
ATOM 745 O O . SER A 1 91 ? 36.305 23.710 -67.290 1.00 51.22 91 SER A O 1
ATOM 747 N N . ARG A 1 92 ? 36.381 25.844 -67.972 1.00 47.19 92 ARG A N 1
ATOM 748 C CA . ARG A 1 92 ? 36.144 26.419 -66.632 1.00 47.19 92 ARG A CA 1
ATOM 749 C C . ARG A 1 92 ? 34.732 26.121 -66.123 1.00 47.19 92 ARG A C 1
ATOM 751 O O . ARG A 1 92 ? 34.577 25.798 -64.949 1.00 47.19 92 ARG A O 1
ATOM 758 N N . TRP A 1 93 ? 33.726 26.178 -66.995 1.00 46.69 93 TRP A N 1
ATOM 759 C CA . TRP A 1 93 ? 32.347 25.815 -66.669 1.00 46.69 93 TRP A CA 1
ATOM 760 C C . TRP A 1 93 ? 32.192 24.325 -66.381 1.00 46.69 93 TRP A C 1
ATOM 762 O O . TRP A 1 93 ? 31.602 23.979 -65.367 1.00 46.69 93 TRP A O 1
ATOM 772 N N . GLU A 1 94 ? 32.748 23.440 -67.204 1.00 53.53 94 GLU A N 1
ATOM 773 C CA . GLU A 1 94 ? 32.735 21.991 -66.974 1.00 53.53 94 GLU A CA 1
ATOM 774 C C . GLU A 1 94 ? 33.417 21.637 -65.651 1.00 53.53 94 GLU A C 1
ATOM 776 O O . GLU A 1 94 ? 32.828 20.914 -64.850 1.00 53.53 94 GLU A O 1
ATOM 781 N N . LYS A 1 95 ? 34.582 22.235 -65.359 1.00 68.00 95 LYS A N 1
ATOM 782 C CA . LYS A 1 95 ? 35.258 22.081 -64.061 1.00 68.00 95 LYS A CA 1
ATOM 783 C C . LYS A 1 95 ? 34.388 22.562 -62.898 1.00 68.00 95 LYS A C 1
ATOM 785 O O . LYS A 1 95 ? 34.188 21.815 -61.945 1.00 68.00 95 LYS A O 1
ATOM 790 N N . ALA A 1 96 ? 33.807 23.761 -62.985 1.00 62.22 96 ALA A N 1
ATOM 791 C CA . ALA A 1 96 ? 32.946 24.305 -61.932 1.00 62.22 96 ALA A CA 1
ATOM 792 C C . ALA A 1 96 ? 31.656 23.482 -61.726 1.00 62.22 96 ALA A C 1
ATOM 794 O O . ALA A 1 96 ? 31.221 23.274 -60.592 1.00 62.22 96 ALA A O 1
ATOM 795 N N . TRP A 1 97 ? 31.049 22.976 -62.804 1.00 60.38 97 TRP A N 1
ATOM 796 C CA . TRP A 1 97 ? 29.880 22.093 -62.750 1.00 60.38 97 TRP A CA 1
ATOM 797 C C . TRP A 1 97 ? 30.219 20.730 -62.149 1.00 60.38 97 TRP A C 1
ATOM 799 O O . TRP A 1 97 ? 29.435 20.190 -61.367 1.00 60.38 97 TRP A O 1
ATOM 809 N N . GLU A 1 98 ? 31.378 20.173 -62.488 1.00 67.62 98 GLU A N 1
ATOM 810 C CA . GLU A 1 98 ? 31.852 18.904 -61.950 1.00 67.62 98 GLU A CA 1
ATOM 811 C C . GLU A 1 98 ? 32.225 19.024 -60.463 1.00 67.62 98 GLU A C 1
ATOM 813 O O . GLU A 1 98 ? 31.864 18.158 -59.667 1.00 67.62 98 GLU A O 1
ATOM 818 N N . GLU A 1 99 ? 32.839 20.133 -60.047 1.00 75.12 99 GLU A N 1
ATOM 819 C CA . GLU A 1 99 ? 33.081 20.460 -58.637 1.00 75.12 99 GLU A CA 1
ATOM 820 C C . GLU A 1 99 ? 31.778 20.657 -57.851 1.00 75.12 99 GLU A C 1
ATOM 822 O O . GLU A 1 99 ? 31.629 20.120 -56.751 1.00 75.12 99 GLU A O 1
ATOM 827 N N . ALA A 1 100 ? 30.803 21.385 -58.406 1.00 68.62 100 ALA A N 1
ATOM 828 C CA . ALA A 1 100 ? 29.492 21.569 -57.784 1.00 68.62 100 ALA A CA 1
ATOM 829 C C . ALA A 1 100 ? 28.725 20.242 -57.664 1.00 68.62 100 ALA A C 1
ATOM 831 O O . ALA A 1 100 ? 28.080 19.983 -56.643 1.00 68.62 100 ALA A O 1
ATOM 832 N N . ARG A 1 101 ? 28.831 19.370 -58.675 1.00 73.94 101 ARG A N 1
ATOM 833 C CA . ARG A 1 101 ? 28.289 18.009 -58.644 1.00 73.94 101 ARG A CA 1
ATOM 834 C C . ARG A 1 101 ? 28.955 17.175 -57.552 1.00 73.94 101 ARG A C 1
ATOM 836 O O . ARG A 1 101 ? 28.228 16.593 -56.753 1.00 73.94 101 ARG A O 1
ATOM 843 N N . LYS A 1 102 ? 30.289 17.183 -57.460 1.00 80.25 102 LYS A N 1
ATOM 844 C CA . LYS A 1 102 ? 31.047 16.479 -56.410 1.00 80.25 102 LYS A CA 1
ATOM 845 C C . LYS A 1 102 ? 30.660 16.962 -55.014 1.00 80.25 102 LYS A C 1
ATOM 847 O O . LYS A 1 102 ? 30.320 16.137 -54.179 1.00 80.25 102 LYS A O 1
ATOM 852 N N . LYS A 1 103 ? 30.585 18.279 -54.780 1.00 79.81 103 LYS A N 1
ATOM 853 C CA . LYS A 1 103 ? 30.127 18.852 -53.497 1.00 79.81 103 LYS A CA 1
ATOM 854 C C . LYS A 1 103 ? 28.695 18.441 -53.148 1.00 79.81 103 LYS A C 1
ATOM 856 O O . LYS A 1 103 ? 28.380 18.205 -51.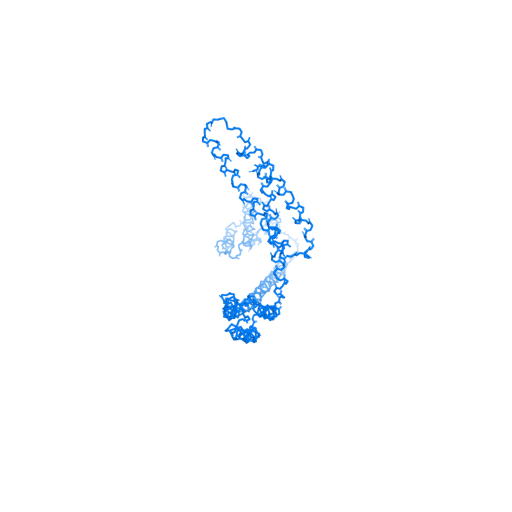985 1.00 79.81 103 LYS A O 1
ATOM 861 N N . ARG A 1 104 ? 27.804 18.353 -54.140 1.00 71.25 104 ARG A N 1
ATOM 862 C CA . ARG A 1 104 ? 26.413 17.924 -53.935 1.00 71.25 104 ARG A CA 1
ATOM 863 C C . ARG A 1 104 ? 26.310 16.427 -53.657 1.00 71.25 104 ARG A C 1
ATOM 865 O O . ARG A 1 104 ? 25.566 16.041 -52.762 1.00 71.25 104 ARG A O 1
ATOM 872 N N . GLU A 1 105 ? 27.046 15.603 -54.393 1.00 80.81 105 GLU A N 1
ATOM 873 C CA . GLU A 1 105 ? 27.151 14.158 -54.160 1.00 80.81 105 GLU A CA 1
ATOM 874 C C . GLU A 1 105 ? 27.769 13.873 -52.786 1.00 80.81 105 GLU A C 1
ATOM 876 O O . GLU A 1 105 ? 27.263 13.028 -52.053 1.00 80.81 105 GLU A O 1
ATOM 881 N N . GLU A 1 106 ? 28.785 14.636 -52.386 1.00 83.38 106 GLU A N 1
ATOM 882 C CA . GLU A 1 106 ? 29.395 14.576 -51.060 1.00 83.38 106 GLU A CA 1
ATOM 883 C C . GLU A 1 106 ? 28.412 15.004 -49.967 1.00 83.38 106 GLU A C 1
ATOM 885 O O . GLU A 1 106 ? 28.278 14.308 -48.966 1.00 83.38 106 GLU A O 1
ATOM 890 N N . LYS A 1 107 ? 27.643 16.081 -50.172 1.00 84.81 107 LYS A N 1
ATOM 891 C CA . LYS A 1 107 ? 26.587 16.495 -49.238 1.00 84.81 107 LYS A CA 1
ATOM 892 C C . LYS A 1 107 ? 25.504 15.428 -49.084 1.00 84.81 107 LYS A C 1
ATOM 894 O O . LYS A 1 107 ? 25.141 15.101 -47.960 1.00 84.81 107 LYS A O 1
ATOM 899 N N . ILE A 1 108 ? 25.031 14.854 -50.191 1.00 83.88 108 ILE A N 1
ATOM 900 C CA . ILE A 1 108 ? 24.065 13.748 -50.171 1.00 83.88 108 ILE A CA 1
ATOM 901 C C . ILE A 1 108 ? 24.670 12.545 -49.444 1.00 83.88 108 ILE A C 1
ATOM 903 O O . ILE A 1 108 ? 24.008 11.946 -48.604 1.00 83.88 108 ILE A O 1
ATOM 907 N N . ARG A 1 109 ? 25.935 12.208 -49.710 1.00 83.94 109 ARG A N 1
ATOM 908 C CA . ARG A 1 109 ? 26.646 11.123 -49.027 1.00 83.94 109 ARG A CA 1
ATOM 909 C C . ARG A 1 109 ? 26.749 11.377 -47.522 1.00 83.94 109 ARG A C 1
ATOM 911 O O . ARG A 1 109 ? 26.440 10.474 -46.752 1.00 83.94 109 ARG A O 1
ATOM 918 N N . MET A 1 110 ? 27.113 12.590 -47.107 1.00 84.62 110 MET A N 1
ATOM 919 C CA . MET A 1 110 ? 27.180 12.995 -45.700 1.00 84.62 110 MET A CA 1
ATOM 920 C C . MET A 1 110 ? 25.806 12.946 -45.022 1.00 84.62 110 MET A C 1
ATOM 922 O O . MET A 1 110 ? 25.697 12.434 -43.912 1.00 84.62 110 MET A O 1
ATOM 926 N N . GLU A 1 111 ? 24.746 13.425 -45.678 1.00 88.56 111 GLU A N 1
ATOM 927 C CA . GLU A 1 111 ? 23.372 13.354 -45.159 1.00 88.56 111 GLU A CA 1
ATOM 928 C C . GLU A 1 111 ? 22.877 11.907 -45.043 1.00 88.56 111 GLU A C 1
ATOM 930 O O . GLU A 1 111 ? 22.300 11.534 -44.023 1.00 88.56 111 GLU A O 1
ATOM 935 N N . MET A 1 112 ? 23.139 11.068 -46.049 1.00 81.62 112 MET A N 1
ATOM 936 C CA . MET A 1 112 ? 22.808 9.639 -46.027 1.00 81.62 112 MET A CA 1
ATOM 937 C C . MET A 1 112 ? 23.571 8.910 -44.916 1.00 81.62 112 MET A C 1
ATOM 939 O O . MET A 1 112 ? 22.996 8.081 -44.216 1.00 81.62 112 MET A O 1
ATOM 943 N N . GLU A 1 113 ? 24.853 9.227 -44.722 1.00 89.25 113 GLU A N 1
ATOM 944 C CA . GLU A 1 113 ? 25.664 8.643 -43.656 1.00 89.25 113 GLU A CA 1
ATOM 945 C C . GLU A 1 113 ? 25.201 9.106 -42.271 1.00 89.25 113 GLU A C 1
ATOM 947 O O . GLU A 1 113 ? 25.096 8.284 -41.361 1.00 89.25 113 GLU A O 1
ATOM 952 N N . LYS A 1 114 ? 24.860 10.390 -42.115 1.00 90.69 114 LYS A N 1
ATOM 953 C CA . LYS A 1 114 ? 24.260 10.926 -40.889 1.00 90.69 114 LYS A CA 1
ATOM 954 C C . LYS A 1 114 ? 22.949 10.209 -40.571 1.00 90.69 114 LYS A C 1
ATOM 956 O O . LYS A 1 114 ? 22.795 9.716 -39.457 1.00 90.69 114 LYS A O 1
ATOM 961 N N . ARG A 1 115 ? 22.060 10.067 -41.559 1.00 88.88 115 ARG A N 1
ATOM 962 C CA . ARG A 1 115 ? 20.787 9.355 -41.400 1.00 88.88 115 ARG A CA 1
ATOM 963 C C . ARG A 1 115 ? 21.004 7.891 -41.022 1.00 88.88 115 ARG A C 1
ATOM 965 O O . ARG A 1 115 ? 20.359 7.407 -40.105 1.00 88.88 115 ARG A O 1
ATOM 972 N N . ARG A 1 116 ? 21.970 7.208 -41.646 1.00 88.94 116 ARG A N 1
ATOM 973 C CA . ARG A 1 116 ? 22.334 5.831 -41.279 1.00 88.94 116 ARG A CA 1
ATOM 974 C C . ARG A 1 116 ? 22.805 5.735 -39.826 1.00 88.94 116 ARG A C 1
ATOM 976 O O . ARG A 1 116 ? 22.384 4.831 -39.115 1.00 88.94 116 ARG A O 1
ATOM 983 N N . ARG A 1 117 ? 23.650 6.666 -39.362 1.00 88.69 117 ARG A N 1
ATOM 984 C CA . ARG A 1 117 ? 24.095 6.710 -37.956 1.00 88.69 117 ARG A CA 1
ATOM 985 C C . ARG A 1 117 ? 22.928 6.961 -37.000 1.00 88.69 117 ARG A C 1
ATOM 987 O O . ARG A 1 117 ? 22.869 6.328 -35.951 1.00 88.69 117 ARG A O 1
ATOM 994 N N . GLU A 1 118 ? 22.009 7.855 -37.356 1.00 89.25 118 GLU A N 1
ATOM 995 C CA . GLU A 1 118 ? 20.796 8.135 -36.576 1.00 89.25 118 GLU A CA 1
ATOM 996 C C . GLU A 1 118 ? 19.861 6.917 -36.521 1.00 89.25 118 GLU A C 1
ATOM 998 O O . GLU A 1 118 ? 19.410 6.542 -35.442 1.00 89.25 118 GLU A O 1
ATOM 1003 N N . GLU A 1 119 ? 19.625 6.243 -37.647 1.00 90.50 119 GLU A N 1
ATOM 1004 C CA . GLU A 1 119 ? 18.832 5.010 -37.725 1.00 90.50 119 GLU A CA 1
ATOM 1005 C C . GLU A 1 119 ? 19.473 3.871 -36.915 1.00 90.50 119 GLU A C 1
ATOM 1007 O O . GLU A 1 119 ? 18.791 3.193 -36.145 1.00 90.50 119 GLU A O 1
ATOM 1012 N N . GLU A 1 120 ? 20.793 3.679 -37.024 1.00 92.88 120 GLU A N 1
ATOM 1013 C CA . GLU A 1 120 ? 21.539 2.700 -36.226 1.00 92.88 120 GLU A CA 1
ATOM 1014 C C . GLU A 1 120 ? 21.474 3.022 -34.724 1.00 92.88 120 GLU A C 1
ATOM 1016 O O . GLU A 1 120 ? 21.282 2.115 -33.906 1.00 92.88 120 GLU A O 1
ATOM 1021 N N . PHE A 1 121 ? 21.590 4.301 -34.350 1.00 93.62 121 PHE A N 1
ATOM 1022 C CA . PHE A 1 121 ? 21.432 4.764 -32.971 1.00 93.62 121 PHE A CA 1
ATOM 1023 C C . PHE A 1 121 ? 20.023 4.480 -32.444 1.00 93.62 121 PHE A C 1
ATOM 1025 O O . PHE A 1 121 ? 19.886 3.855 -31.391 1.00 93.62 121 PHE A O 1
ATOM 1032 N N . LEU A 1 122 ? 18.981 4.875 -33.183 1.00 91.00 122 LEU A N 1
ATOM 1033 C CA . LEU A 1 122 ? 17.586 4.642 -32.810 1.00 91.00 122 LEU A CA 1
ATOM 1034 C C . LEU A 1 122 ? 17.290 3.148 -32.683 1.00 91.00 122 LEU A C 1
ATOM 1036 O O . LEU A 1 122 ? 16.674 2.731 -31.705 1.00 91.00 122 LEU A O 1
ATOM 1040 N N . ARG A 1 123 ? 17.777 2.323 -33.616 1.00 91.50 123 ARG A N 1
ATOM 1041 C CA . ARG A 1 123 ? 17.631 0.865 -33.553 1.00 91.50 123 ARG A CA 1
ATOM 1042 C C . ARG A 1 123 ? 18.255 0.296 -32.278 1.00 91.50 123 ARG A C 1
ATOM 1044 O O . ARG A 1 123 ? 17.590 -0.457 -31.572 1.00 91.50 123 ARG A O 1
ATOM 1051 N N . ARG A 1 124 ? 19.499 0.673 -31.953 1.00 92.50 124 ARG A N 1
ATOM 1052 C CA . ARG A 1 124 ? 20.183 0.229 -30.721 1.00 92.50 124 ARG A CA 1
ATOM 1053 C C . ARG A 1 124 ? 19.475 0.723 -29.460 1.00 92.50 124 ARG A C 1
ATOM 1055 O O . ARG A 1 124 ? 19.368 -0.022 -28.487 1.00 92.50 124 ARG A O 1
ATOM 1062 N N . PHE A 1 125 ? 18.990 1.962 -29.473 1.00 90.94 125 PHE A N 1
ATOM 1063 C CA . PHE A 1 125 ? 18.226 2.543 -28.374 1.00 90.94 125 PHE A CA 1
ATOM 1064 C C . PHE A 1 125 ? 16.932 1.760 -28.126 1.00 90.94 125 PHE A C 1
ATOM 1066 O O . PHE A 1 125 ? 16.711 1.288 -27.013 1.00 90.94 125 PHE A O 1
ATOM 1073 N N . TRP A 1 126 ? 16.120 1.541 -29.162 1.00 90.75 126 TRP A N 1
ATOM 1074 C CA . TRP A 1 126 ? 14.870 0.791 -29.049 1.00 90.75 126 TRP A CA 1
ATOM 1075 C C . TRP A 1 126 ? 15.089 -0.676 -28.681 1.00 90.75 126 TRP A C 1
ATOM 1077 O O . TRP A 1 126 ? 14.320 -1.220 -27.894 1.00 90.75 126 TRP A O 1
ATOM 1087 N N . GLU A 1 127 ? 16.162 -1.307 -29.162 1.00 92.88 127 GLU A N 1
ATOM 1088 C CA . GLU A 1 127 ? 16.540 -2.656 -28.731 1.00 92.88 127 GLU A CA 1
ATOM 1089 C C . GLU A 1 127 ? 16.856 -2.696 -27.225 1.00 92.88 127 GLU A C 1
ATOM 1091 O O . GLU A 1 127 ? 16.419 -3.607 -26.517 1.00 92.88 127 GLU A O 1
ATOM 1096 N N . LYS A 1 128 ? 17.569 -1.687 -26.705 1.00 91.00 128 LYS A N 1
ATOM 1097 C CA . LYS A 1 128 ? 17.851 -1.552 -25.268 1.00 91.00 128 LYS A CA 1
ATOM 1098 C C . LYS A 1 128 ? 16.566 -1.343 -24.463 1.00 91.00 128 LYS A C 1
ATOM 1100 O O . LYS A 1 128 ? 16.378 -2.018 -23.454 1.00 91.00 128 LYS A O 1
ATOM 1105 N N . VAL A 1 129 ? 15.676 -0.462 -24.925 1.00 88.38 129 VAL A N 1
ATOM 1106 C CA . VAL A 1 129 ? 14.372 -0.200 -24.291 1.00 88.38 129 VAL A CA 1
ATOM 1107 C C . VAL A 1 129 ? 13.506 -1.461 -24.273 1.00 88.38 129 VAL A C 1
ATOM 1109 O O . VAL A 1 129 ? 12.927 -1.783 -23.241 1.00 88.38 129 VAL A O 1
ATOM 1112 N N . ALA A 1 130 ? 13.457 -2.223 -25.368 1.00 89.56 130 ALA A N 1
ATOM 1113 C CA . ALA A 1 130 ? 12.710 -3.477 -25.429 1.00 89.56 130 ALA A CA 1
ATOM 1114 C C . ALA A 1 130 ? 13.254 -4.528 -24.446 1.00 89.56 130 ALA A C 1
ATOM 1116 O O . ALA A 1 130 ? 12.475 -5.200 -23.771 1.00 89.56 130 ALA A O 1
ATOM 1117 N N . LYS A 1 131 ? 14.585 -4.641 -24.315 1.00 89.81 131 LYS A N 1
ATOM 1118 C CA . LYS A 1 131 ? 15.219 -5.516 -23.313 1.00 89.81 131 LYS A CA 1
ATOM 1119 C C . LYS A 1 131 ? 14.878 -5.083 -21.887 1.00 89.81 131 LYS A C 1
ATOM 1121 O O . LYS A 1 131 ? 14.525 -5.934 -21.080 1.00 89.81 131 LYS A O 1
ATOM 1126 N N . MET A 1 132 ? 14.938 -3.782 -21.594 1.00 85.81 132 MET A N 1
ATOM 1127 C CA . MET A 1 132 ? 14.542 -3.237 -20.289 1.00 85.81 132 MET A CA 1
ATOM 1128 C C . MET A 1 132 ? 13.079 -3.548 -19.982 1.00 85.81 132 MET A C 1
ATOM 1130 O O . MET A 1 132 ? 12.792 -4.095 -18.925 1.00 85.81 132 MET A O 1
ATOM 1134 N N . LYS A 1 133 ? 12.175 -3.294 -20.933 1.00 87.88 133 LYS A N 1
ATOM 1135 C CA . LYS A 1 133 ? 10.747 -3.579 -20.772 1.00 87.88 133 LYS A CA 1
ATOM 1136 C C . LYS A 1 133 ? 10.481 -5.055 -20.486 1.00 87.88 133 LYS A C 1
ATOM 1138 O O . LYS A 1 133 ? 9.707 -5.366 -19.597 1.00 87.88 133 LYS A O 1
ATOM 1143 N N . LYS A 1 134 ? 11.171 -5.969 -21.175 1.00 91.19 134 LYS A N 1
ATOM 1144 C CA . LYS A 1 134 ? 11.039 -7.406 -20.907 1.00 91.19 134 LYS A CA 1
ATOM 1145 C C . LYS A 1 134 ? 11.434 -7.767 -19.467 1.00 91.19 134 LYS A C 1
ATOM 1147 O O . LYS A 1 134 ? 10.748 -8.566 -18.841 1.00 91.19 134 LYS A O 1
ATOM 1152 N N . VAL A 1 135 ? 12.513 -7.174 -18.946 1.00 92.56 135 VAL A N 1
ATOM 1153 C CA . VAL A 1 135 ? 12.916 -7.351 -17.538 1.00 92.56 135 VAL A CA 1
ATOM 1154 C C . VAL A 1 135 ? 11.848 -6.793 -16.598 1.00 92.56 135 VAL A C 1
ATOM 1156 O O . VAL A 1 135 ? 11.505 -7.452 -15.622 1.00 92.56 135 VAL A O 1
ATOM 1159 N N . GLU A 1 136 ? 11.285 -5.622 -16.903 1.00 91.81 136 GLU A N 1
ATOM 1160 C CA . GLU A 1 136 ? 10.192 -5.048 -16.110 1.00 91.81 136 GLU A CA 1
ATOM 1161 C C . GLU A 1 136 ? 8.945 -5.938 -16.099 1.00 91.81 136 GLU A C 1
ATOM 1163 O O . GLU A 1 136 ? 8.411 -6.185 -15.024 1.00 91.81 136 GLU A O 1
ATOM 1168 N N . ASP A 1 137 ? 8.519 -6.464 -17.250 1.00 92.56 137 ASP A N 1
ATOM 1169 C CA . ASP A 1 137 ? 7.348 -7.344 -17.364 1.00 92.56 137 ASP A CA 1
ATOM 1170 C C . ASP A 1 137 ? 7.551 -8.668 -16.588 1.00 92.56 137 ASP A C 1
ATOM 1172 O O . ASP A 1 137 ? 6.612 -9.242 -16.029 1.00 92.56 137 ASP A O 1
ATOM 1176 N N . GLU A 1 138 ? 8.782 -9.191 -16.552 1.00 94.25 138 GLU A N 1
ATOM 1177 C CA . GLU A 1 138 ? 9.131 -10.383 -15.768 1.00 94.25 138 GLU A CA 1
ATOM 1178 C C . GLU A 1 138 ? 9.166 -10.092 -14.262 1.00 94.25 138 GLU A C 1
ATOM 1180 O O . GLU A 1 138 ? 8.659 -10.883 -13.460 1.00 94.25 138 GLU A O 1
ATOM 1185 N N . ASP A 1 139 ? 9.747 -8.961 -13.866 1.00 95.94 139 ASP A N 1
ATOM 1186 C CA . ASP A 1 139 ? 9.827 -8.542 -12.470 1.00 95.94 139 ASP A CA 1
ATOM 1187 C C . ASP A 1 139 ? 8.471 -8.113 -11.907 1.00 95.94 139 ASP A C 1
ATOM 1189 O O . ASP A 1 139 ? 8.217 -8.343 -10.726 1.00 95.94 139 ASP A O 1
ATOM 1193 N N . GLU A 1 140 ? 7.570 -7.583 -12.736 1.00 95.81 140 GLU A N 1
ATOM 1194 C CA . GLU A 1 140 ? 6.185 -7.298 -12.361 1.00 95.81 140 GLU A CA 1
ATOM 1195 C C . GLU A 1 140 ? 5.488 -8.558 -11.848 1.00 95.81 140 GLU A C 1
ATOM 1197 O O . GLU A 1 140 ? 4.960 -8.564 -10.737 1.00 95.81 140 GLU A O 1
ATOM 1202 N N . LYS A 1 141 ? 5.583 -9.668 -12.587 1.00 95.44 141 LYS A N 1
ATOM 1203 C CA . LYS A 1 141 ? 4.990 -10.955 -12.186 1.00 95.44 141 LYS A CA 1
ATOM 1204 C C . LYS A 1 141 ? 5.586 -11.482 -10.881 1.00 95.44 141 LYS A C 1
ATOM 1206 O O . LYS A 1 141 ? 4.864 -11.982 -10.019 1.00 95.44 141 LYS A O 1
ATOM 1211 N N . LYS A 1 142 ? 6.907 -11.369 -10.701 1.00 94.31 142 LYS A N 1
ATOM 1212 C CA . LYS A 1 142 ? 7.565 -11.748 -9.434 1.00 94.31 142 LYS A CA 1
ATOM 1213 C C . LYS A 1 142 ? 7.078 -10.867 -8.284 1.00 94.31 142 LYS A C 1
ATOM 1215 O O . LYS A 1 142 ? 6.822 -11.356 -7.182 1.00 94.31 142 LYS A O 1
ATOM 1220 N N . PHE A 1 143 ? 6.923 -9.574 -8.544 1.00 95.25 143 PHE A N 1
ATOM 1221 C CA . PHE A 1 143 ? 6.455 -8.605 -7.570 1.00 95.25 143 PHE A CA 1
ATOM 1222 C C . PHE A 1 143 ? 4.981 -8.814 -7.190 1.00 95.25 143 PHE A C 1
ATOM 1224 O O . PHE A 1 143 ? 4.625 -8.681 -6.021 1.00 95.25 143 PHE A O 1
ATOM 1231 N N . GLU A 1 144 ? 4.123 -9.219 -8.125 1.00 95.69 144 GLU A N 1
ATOM 1232 C CA . GLU A 1 144 ? 2.740 -9.611 -7.831 1.00 95.69 144 GLU A CA 1
ATOM 1233 C C . GLU A 1 144 ? 2.674 -10.795 -6.861 1.00 95.69 144 GLU A C 1
ATOM 1235 O O . GLU A 1 144 ? 1.879 -10.790 -5.918 1.00 95.69 144 GLU A O 1
ATOM 1240 N N . VAL A 1 145 ? 3.552 -11.788 -7.031 1.00 94.69 145 VAL A N 1
ATOM 1241 C CA . VAL A 1 145 ? 3.655 -12.921 -6.101 1.00 94.69 145 VAL A CA 1
ATOM 1242 C C . VAL A 1 145 ? 4.069 -12.446 -4.705 1.00 94.69 145 VAL A C 1
ATOM 1244 O O . VAL A 1 145 ? 3.453 -12.850 -3.714 1.00 94.69 145 VAL A O 1
ATOM 1247 N N . ILE A 1 146 ? 5.064 -11.554 -4.617 1.00 93.25 146 ILE A N 1
ATOM 1248 C CA . ILE A 1 146 ? 5.470 -10.893 -3.364 1.00 93.25 146 ILE A CA 1
ATOM 1249 C C . ILE A 1 146 ? 4.265 -10.209 -2.704 1.00 93.25 146 ILE A C 1
ATOM 1251 O O . ILE A 1 146 ? 3.969 -10.467 -1.534 1.00 93.25 146 ILE A O 1
ATOM 1255 N N . LEU A 1 147 ? 3.543 -9.376 -3.456 1.00 95.00 147 LEU A N 1
ATOM 1256 C CA . LEU A 1 147 ? 2.372 -8.654 -2.965 1.00 95.00 147 LEU A CA 1
ATOM 1257 C C . LEU A 1 147 ? 1.287 -9.600 -2.460 1.00 95.00 147 LEU A C 1
ATOM 1259 O O . LEU A 1 147 ? 0.715 -9.357 -1.399 1.00 95.00 147 LEU A O 1
ATOM 1263 N N . ASN A 1 148 ? 1.015 -10.691 -3.174 1.00 95.94 148 ASN A N 1
ATOM 1264 C CA . ASN A 1 148 ? -0.014 -11.639 -2.774 1.00 95.94 148 ASN A CA 1
ATOM 1265 C C . ASN A 1 148 ? 0.302 -12.289 -1.416 1.00 95.94 148 ASN A C 1
ATOM 1267 O O . ASN A 1 148 ? -0.575 -12.367 -0.555 1.00 95.94 148 ASN A O 1
ATOM 1271 N N . TYR A 1 149 ? 1.559 -12.683 -1.170 1.00 92.75 149 TYR A N 1
ATOM 1272 C CA . TYR A 1 149 ? 1.967 -13.205 0.141 1.00 92.75 149 TYR A CA 1
ATOM 1273 C C . TYR A 1 149 ? 1.737 -12.193 1.267 1.00 92.75 149 TYR A C 1
ATOM 1275 O O . TYR A 1 149 ? 1.205 -12.548 2.324 1.00 92.75 149 TYR A O 1
ATOM 1283 N N . VAL A 1 150 ? 2.099 -10.930 1.030 1.00 95.25 150 VAL A N 1
ATOM 1284 C CA . VAL A 1 150 ? 1.887 -9.845 1.994 1.00 95.25 150 VAL A CA 1
ATOM 1285 C C . VAL A 1 150 ? 0.397 -9.636 2.254 1.00 95.25 150 VAL A C 1
ATOM 1287 O O . VAL A 1 150 ? -0.031 -9.623 3.408 1.00 95.25 150 VAL A O 1
ATOM 1290 N N . LEU A 1 151 ? -0.416 -9.550 1.201 1.00 96.31 151 LEU A N 1
ATOM 1291 C CA . LEU A 1 151 ? -1.861 -9.354 1.311 1.00 96.31 151 LEU A CA 1
ATOM 1292 C C . LEU A 1 151 ? -2.540 -10.482 2.088 1.00 96.31 151 LEU A C 1
ATOM 1294 O O . LEU A 1 151 ? -3.402 -10.207 2.920 1.00 96.31 151 LEU A O 1
ATOM 1298 N N . VAL A 1 152 ? -2.158 -11.739 1.854 1.00 96.00 152 VAL A N 1
ATOM 1299 C CA . VAL A 1 152 ? -2.713 -12.888 2.584 1.00 96.00 152 VAL A CA 1
ATOM 1300 C C . VAL A 1 152 ? -2.401 -12.794 4.078 1.00 96.00 152 VAL A C 1
ATOM 1302 O O . VAL A 1 152 ? -3.303 -12.992 4.894 1.00 96.00 152 VAL A O 1
ATOM 1305 N N . LEU A 1 153 ? -1.167 -12.440 4.454 1.00 94.75 153 LEU A N 1
ATOM 1306 C CA . LEU A 1 153 ? -0.804 -12.255 5.863 1.00 94.75 153 LEU A CA 1
ATOM 1307 C C . LEU A 1 153 ? -1.577 -11.110 6.517 1.00 94.75 153 LEU A C 1
ATOM 1309 O O . LEU A 1 153 ? -2.128 -11.282 7.604 1.00 94.75 153 LEU A O 1
ATOM 1313 N N . ILE A 1 154 ? -1.627 -9.944 5.876 1.00 95.75 154 ILE A N 1
ATOM 1314 C CA . ILE A 1 154 ? -2.327 -8.784 6.436 1.00 95.75 154 ILE A CA 1
ATOM 1315 C C . ILE A 1 154 ? -3.827 -9.082 6.566 1.00 95.75 154 ILE A C 1
ATOM 1317 O O . ILE A 1 154 ? -4.421 -8.828 7.613 1.00 95.75 154 ILE A O 1
ATOM 1321 N N . LYS A 1 155 ? -4.443 -9.722 5.563 1.00 96.62 155 LYS A N 1
ATOM 1322 C CA . LYS A 1 155 ? -5.842 -10.173 5.644 1.00 96.62 155 LYS A CA 1
ATOM 1323 C C . LYS A 1 155 ? -6.061 -11.148 6.797 1.00 96.62 155 LYS A C 1
ATOM 1325 O O . LYS A 1 155 ? -7.055 -11.023 7.508 1.00 96.62 155 LYS A O 1
ATOM 1330 N N . PHE A 1 156 ? -5.149 -12.098 7.006 1.00 95.31 156 PHE A N 1
ATOM 1331 C CA . PHE A 1 156 ? -5.238 -13.047 8.115 1.00 95.31 156 PHE A CA 1
ATOM 1332 C C . PHE A 1 156 ? -5.235 -12.337 9.477 1.00 95.31 156 PHE A C 1
ATOM 1334 O O . PHE A 1 156 ? -6.038 -12.689 10.340 1.00 95.31 156 PHE A O 1
ATOM 1341 N N . TYR A 1 157 ? -4.391 -11.317 9.655 1.00 95.19 157 TYR A N 1
ATOM 1342 C CA . TYR A 1 157 ? -4.314 -10.536 10.893 1.00 95.19 157 TYR A CA 1
ATOM 1343 C C . TYR A 1 157 ? -5.653 -9.897 11.273 1.00 95.19 157 TYR A C 1
ATOM 1345 O O . TYR A 1 157 ? -6.142 -10.076 12.392 1.00 95.19 157 TYR A O 1
ATOM 1353 N N . TYR A 1 158 ? -6.281 -9.198 10.326 1.00 94.25 158 TYR A N 1
ATOM 1354 C CA . TYR A 1 158 ? -7.560 -8.536 10.574 1.00 94.25 158 TYR A CA 1
ATOM 1355 C C . TYR A 1 158 ? -8.717 -9.529 10.681 1.00 94.25 158 TYR A C 1
ATOM 1357 O O . TYR A 1 158 ? -9.505 -9.427 11.616 1.00 94.25 158 TYR A O 1
ATOM 1365 N N . LYS A 1 159 ? -8.783 -10.534 9.797 1.00 93.88 159 LYS A N 1
ATOM 1366 C CA . LYS A 1 159 ? -9.862 -11.536 9.791 1.00 93.88 159 LYS A CA 1
ATOM 1367 C C . LYS A 1 159 ? -9.952 -12.321 11.103 1.00 93.88 159 LYS A C 1
ATOM 1369 O O . LYS A 1 159 ? -11.046 -12.689 11.512 1.00 93.88 159 LYS A O 1
ATOM 1374 N N . ASN A 1 160 ? -8.819 -12.572 11.759 1.00 90.94 160 ASN A N 1
ATOM 1375 C CA . ASN A 1 160 ? -8.767 -13.295 13.032 1.00 90.94 160 ASN A CA 1
ATOM 1376 C C . ASN A 1 160 ? -8.757 -12.365 14.258 1.00 90.94 160 ASN A C 1
ATOM 1378 O O . ASN A 1 160 ? -8.448 -12.812 15.359 1.00 90.94 160 ASN A O 1
ATOM 1382 N N . ASN A 1 161 ? -9.075 -11.075 14.088 1.00 89.75 161 ASN A N 1
ATOM 1383 C CA . ASN A 1 161 ? -9.116 -10.080 15.164 1.00 89.75 161 ASN A CA 1
ATOM 1384 C C . ASN A 1 161 ? -7.820 -9.973 15.986 1.00 89.75 161 ASN A C 1
ATOM 1386 O O . ASN A 1 161 ? -7.845 -9.592 17.156 1.00 89.75 161 ASN A O 1
ATOM 1390 N N . LEU A 1 162 ? -6.667 -10.254 15.370 1.00 90.88 162 LEU A N 1
ATOM 1391 C CA . LEU A 1 162 ? -5.367 -10.194 16.048 1.00 90.88 162 LEU A CA 1
ATOM 1392 C C . LEU A 1 162 ? -4.914 -8.754 16.349 1.00 90.88 162 LEU A C 1
ATOM 1394 O O . LEU A 1 162 ? -3.962 -8.546 17.102 1.00 90.88 162 LEU A O 1
ATOM 1398 N N . HIS A 1 163 ? -5.603 -7.759 15.789 1.00 88.56 163 HIS A N 1
ATOM 1399 C CA . HIS A 1 163 ? -5.443 -6.347 16.138 1.00 88.56 163 HIS A CA 1
ATOM 1400 C C . HIS A 1 163 ? -6.023 -5.998 17.506 1.00 88.56 163 HIS A C 1
ATOM 1402 O O . HIS A 1 163 ? -5.556 -5.061 18.143 1.00 88.56 163 HIS A O 1
ATOM 1408 N N . ASN A 1 164 ? -6.997 -6.766 17.993 1.00 85.81 164 ASN A N 1
ATOM 1409 C CA . ASN A 1 164 ? -7.557 -6.556 19.314 1.00 85.81 164 ASN A CA 1
ATOM 1410 C C . ASN A 1 164 ? -6.676 -7.251 20.357 1.00 85.81 164 ASN A C 1
ATOM 1412 O O . ASN A 1 164 ? -6.667 -8.481 20.472 1.00 85.81 164 ASN A O 1
ATOM 1416 N N . VAL A 1 165 ? -5.954 -6.447 21.141 1.00 84.50 165 VAL A N 1
ATOM 1417 C CA . VAL A 1 165 ? -5.025 -6.929 22.171 1.00 84.50 165 VAL A CA 1
ATOM 1418 C C . VAL A 1 165 ? -5.730 -7.859 23.166 1.00 84.50 165 VAL A C 1
ATOM 1420 O O . VAL A 1 165 ? -5.196 -8.915 23.487 1.00 84.50 165 VAL A O 1
ATOM 1423 N N . SER A 1 166 ? -6.958 -7.542 23.594 1.00 83.31 166 SER A N 1
ATOM 1424 C CA . SER A 1 166 ? -7.713 -8.378 24.538 1.00 83.31 166 SER A CA 1
ATOM 1425 C C . SER A 1 166 ? -8.071 -9.746 23.951 1.00 83.31 166 SER A C 1
ATOM 1427 O O . SER A 1 166 ? -8.141 -10.730 24.685 1.00 83.31 166 SER A O 1
ATOM 1429 N N . ILE A 1 167 ? -8.319 -9.825 22.639 1.00 84.88 167 ILE A N 1
ATOM 1430 C CA . ILE A 1 167 ? -8.638 -11.083 21.954 1.00 84.88 167 ILE A CA 1
ATOM 1431 C C . ILE A 1 167 ? -7.384 -11.938 21.802 1.00 84.88 167 ILE A C 1
ATOM 1433 O O . ILE A 1 167 ? -7.434 -13.130 22.113 1.00 84.88 167 ILE A O 1
ATOM 1437 N N . ARG A 1 168 ? -6.263 -11.363 21.351 1.00 87.00 168 ARG A N 1
ATOM 1438 C CA . ARG A 1 168 ? -5.036 -12.144 21.129 1.00 87.00 168 ARG A CA 1
ATOM 1439 C C . ARG A 1 168 ? -4.329 -12.578 22.414 1.00 87.00 168 ARG A C 1
ATOM 1441 O O . ARG A 1 168 ? -3.660 -13.600 22.396 1.00 87.00 168 ARG A O 1
ATOM 1448 N N . SER A 1 169 ? -4.533 -11.877 23.530 1.00 84.75 169 SER A N 1
ATOM 1449 C CA . SER A 1 169 ? -4.000 -12.275 24.842 1.00 84.75 169 SER A CA 1
ATOM 1450 C C . SER A 1 169 ? -4.739 -13.462 25.487 1.00 84.75 169 SER A C 1
ATOM 1452 O O . SER A 1 169 ? -4.383 -13.874 26.587 1.00 84.75 169 SER A O 1
ATOM 1454 N N . ARG A 1 170 ? -5.777 -14.021 24.847 1.00 88.56 170 ARG A N 1
ATOM 1455 C CA . ARG A 1 170 ? -6.485 -15.218 25.341 1.00 88.56 170 ARG A CA 1
ATOM 1456 C C . ARG A 1 170 ? -5.640 -16.481 25.111 1.00 88.56 170 ARG A C 1
ATOM 1458 O O . ARG A 1 170 ? -5.019 -16.567 24.054 1.00 88.56 170 ARG A O 1
ATOM 1465 N N . PRO A 1 171 ? -5.690 -17.505 25.991 1.00 88.62 171 PRO A N 1
ATOM 1466 C CA . PRO A 1 171 ? -4.788 -18.666 25.939 1.00 88.62 171 PRO A CA 1
ATOM 1467 C C . PRO A 1 171 ? -4.643 -19.331 24.561 1.00 88.62 171 PRO A C 1
ATOM 1469 O O . PRO A 1 171 ? -3.530 -19.545 24.095 1.00 88.62 171 PRO A O 1
ATOM 1472 N N . TYR A 1 172 ? -5.755 -19.592 23.865 1.00 87.19 172 TYR A N 1
ATOM 1473 C CA . TYR A 1 172 ? -5.735 -20.175 22.517 1.00 87.19 172 TYR A CA 1
ATOM 1474 C C . TYR A 1 172 ? -5.120 -19.236 21.461 1.00 87.19 172 TYR A C 1
ATOM 1476 O O . TYR A 1 172 ? -4.385 -19.673 20.577 1.00 87.19 172 TYR A O 1
ATOM 1484 N N . ASN A 1 173 ? -5.386 -17.932 21.561 1.00 90.88 173 ASN A N 1
ATOM 1485 C CA . ASN A 1 173 ? -4.976 -16.958 20.551 1.00 90.88 173 ASN A CA 1
ATOM 1486 C C . ASN A 1 173 ? -3.522 -16.501 20.694 1.00 90.88 173 ASN A C 1
ATOM 1488 O O . ASN A 1 173 ? -2.979 -15.984 19.719 1.00 90.88 173 ASN A O 1
ATOM 1492 N N . ILE A 1 174 ? -2.883 -16.724 21.848 1.00 91.88 174 ILE A N 1
ATOM 1493 C CA . ILE A 1 174 ? -1.451 -16.448 22.036 1.00 91.88 174 ILE A CA 1
ATOM 1494 C C . ILE A 1 174 ? -0.640 -17.247 21.013 1.00 91.88 174 ILE A C 1
ATOM 1496 O O . ILE A 1 174 ? 0.105 -16.670 20.228 1.00 91.88 174 ILE A O 1
ATOM 1500 N N . ALA A 1 175 ? -0.876 -18.560 20.925 1.00 93.38 175 ALA A N 1
ATOM 1501 C CA . ALA A 1 175 ? -0.171 -19.421 19.975 1.00 93.38 175 ALA A CA 1
ATOM 1502 C C . ALA A 1 175 ? -0.442 -19.031 18.509 1.00 93.38 175 ALA A C 1
ATOM 1504 O O . ALA A 1 175 ? 0.465 -19.048 17.673 1.00 93.38 175 ALA A O 1
ATOM 1505 N N . VAL A 1 176 ? -1.683 -18.642 18.189 1.00 93.69 176 VAL A N 1
ATOM 1506 C CA . VAL A 1 176 ? -2.057 -18.160 16.848 1.00 93.69 176 VAL A CA 1
ATOM 1507 C C . VAL A 1 176 ? -1.313 -16.866 16.510 1.00 93.69 176 VAL A C 1
ATOM 1509 O O . VAL A 1 176 ? -0.801 -16.716 15.398 1.00 93.69 176 VAL A O 1
ATOM 1512 N N . PHE A 1 177 ? -1.233 -15.942 17.465 1.00 95.25 177 PHE A N 1
ATOM 1513 C CA . PHE A 1 177 ? -0.555 -14.664 17.306 1.00 95.25 177 PHE A CA 1
ATOM 1514 C C . PHE A 1 177 ? 0.963 -14.823 17.184 1.00 95.25 177 PHE A C 1
ATOM 1516 O O . PHE A 1 177 ? 1.559 -14.265 16.264 1.00 95.25 177 PHE A O 1
ATOM 1523 N N . ASP A 1 178 ? 1.587 -15.642 18.025 1.00 94.62 178 ASP A N 1
ATOM 1524 C CA . ASP A 1 178 ? 3.024 -15.920 17.951 1.00 94.62 178 ASP A CA 1
ATOM 1525 C C . ASP A 1 178 ? 3.392 -16.586 16.619 1.00 94.62 178 ASP A C 1
ATOM 1527 O O . ASP A 1 178 ? 4.363 -16.204 15.956 1.00 94.62 178 ASP A O 1
ATOM 1531 N N . GLY A 1 179 ? 2.564 -17.534 16.164 1.00 95.69 179 GLY A N 1
ATOM 1532 C CA . GLY A 1 179 ? 2.698 -18.149 14.845 1.00 95.69 179 GLY A CA 1
ATOM 1533 C C . GLY A 1 179 ? 2.558 -17.137 13.703 1.00 95.69 179 GLY A C 1
ATOM 1534 O O . GLY A 1 179 ? 3.306 -17.201 12.721 1.00 95.69 179 GLY A O 1
ATOM 1535 N N . TYR A 1 180 ? 1.643 -16.174 13.835 1.00 96.38 180 TYR A N 1
ATOM 1536 C CA . TYR A 1 180 ? 1.495 -15.066 12.893 1.00 96.38 180 TYR A CA 1
ATOM 1537 C C . TYR A 1 180 ? 2.746 -14.178 12.854 1.00 96.38 180 TYR A C 1
ATOM 1539 O O . TYR A 1 180 ? 3.286 -13.934 11.774 1.00 96.38 180 TYR A O 1
ATOM 1547 N N . VAL A 1 181 ? 3.248 -13.744 14.014 1.00 96.56 181 VAL A N 1
ATOM 1548 C CA . VAL A 1 181 ? 4.450 -12.903 14.134 1.00 96.56 181 VAL A CA 1
ATOM 1549 C C . VAL A 1 181 ? 5.667 -13.597 13.524 1.00 96.56 181 VAL A C 1
ATOM 1551 O O . VAL A 1 181 ? 6.431 -12.970 12.785 1.00 96.56 181 VAL A O 1
ATOM 1554 N N . LYS A 1 182 ? 5.835 -14.901 13.776 1.00 97.38 182 LYS A N 1
ATOM 1555 C CA . LYS A 1 182 ? 6.908 -15.701 13.173 1.00 97.38 182 LYS A CA 1
ATOM 1556 C C . LYS A 1 182 ? 6.823 -15.690 11.643 1.00 97.38 182 LYS A C 1
ATOM 1558 O O . LYS A 1 182 ? 7.803 -15.333 10.990 1.00 97.38 182 LYS A O 1
ATOM 1563 N N . LYS A 1 183 ? 5.649 -15.992 11.076 1.00 96.81 183 LYS A N 1
ATOM 1564 C CA . LYS A 1 183 ? 5.429 -15.961 9.618 1.00 96.81 183 LYS A CA 1
ATOM 1565 C C . LYS A 1 183 ? 5.642 -14.574 9.018 1.00 96.81 183 LYS A C 1
ATOM 1567 O O . LYS A 1 183 ? 6.190 -14.463 7.926 1.00 96.81 183 LYS A O 1
ATOM 1572 N N . LEU A 1 184 ? 5.234 -13.514 9.717 1.00 97.25 184 LEU A N 1
ATOM 1573 C CA . LEU A 1 184 ? 5.445 -12.141 9.265 1.00 97.25 184 LEU A CA 1
ATOM 1574 C C . LEU A 1 184 ? 6.941 -11.813 9.161 1.00 97.25 184 LEU A C 1
ATOM 1576 O O . LEU A 1 184 ? 7.374 -11.289 8.138 1.00 97.25 184 LEU A O 1
ATOM 1580 N N . ARG A 1 185 ? 7.749 -12.195 10.160 1.00 97.81 185 ARG A N 1
ATOM 1581 C CA . ARG A 1 185 ? 9.216 -12.039 10.113 1.00 97.81 185 ARG A CA 1
ATOM 1582 C C . ARG A 1 185 ? 9.854 -12.837 8.975 1.00 97.81 185 ARG A C 1
ATOM 1584 O O . ARG A 1 185 ? 10.762 -12.338 8.318 1.00 97.81 185 ARG A O 1
ATOM 1591 N N . GLU A 1 186 ? 9.391 -14.062 8.739 1.00 97.00 186 GLU A N 1
ATOM 1592 C CA . GLU A 1 186 ? 9.860 -14.891 7.620 1.00 97.00 186 GLU A CA 1
ATOM 1593 C C . GLU A 1 186 ? 9.534 -14.246 6.268 1.00 97.00 186 GLU A C 1
ATOM 1595 O O . GLU A 1 186 ? 10.397 -14.182 5.392 1.00 97.00 186 GLU A O 1
ATOM 1600 N N . ILE A 1 187 ? 8.320 -13.709 6.108 1.00 95.88 187 ILE A N 1
ATOM 1601 C CA . ILE A 1 187 ? 7.921 -13.016 4.882 1.00 95.88 187 ILE A CA 1
ATOM 1602 C C . ILE A 1 187 ? 8.719 -11.730 4.682 1.00 95.88 187 ILE A C 1
ATOM 1604 O O . ILE A 1 187 ? 9.162 -11.508 3.564 1.00 95.88 187 ILE A O 1
ATOM 1608 N N . ILE A 1 188 ? 8.989 -10.936 5.722 1.00 97.50 188 ILE A N 1
ATOM 1609 C CA . ILE A 1 188 ? 9.857 -9.749 5.608 1.00 97.50 188 ILE A CA 1
ATOM 1610 C C . ILE A 1 188 ? 11.206 -10.124 4.985 1.00 97.50 188 ILE A C 1
ATOM 1612 O O . ILE A 1 188 ? 11.580 -9.557 3.960 1.00 97.50 188 ILE A O 1
ATOM 1616 N N . LYS A 1 189 ? 11.880 -11.142 5.538 1.00 97.31 189 LYS A N 1
ATOM 1617 C CA . LYS A 1 189 ? 13.168 -11.631 5.016 1.00 97.31 189 LYS A CA 1
ATOM 1618 C C . LYS A 1 189 ? 13.055 -12.138 3.580 1.00 97.31 189 LYS A C 1
ATOM 1620 O O . LYS A 1 189 ? 13.936 -11.898 2.760 1.00 97.31 189 LYS A O 1
ATOM 1625 N N . ARG A 1 190 ? 11.967 -12.847 3.262 1.00 95.56 190 ARG A N 1
ATOM 1626 C CA . ARG A 1 190 ? 11.730 -13.369 1.913 1.00 95.56 190 ARG A CA 1
ATOM 1627 C C . ARG A 1 190 ? 11.499 -12.248 0.903 1.00 95.56 190 ARG A C 1
ATOM 1629 O O . ARG A 1 190 ? 12.042 -12.323 -0.190 1.00 95.56 190 ARG A O 1
ATOM 1636 N N . VAL A 1 191 ? 10.717 -11.227 1.250 1.00 95.88 191 VAL A N 1
ATOM 1637 C CA . VAL A 1 191 ? 10.465 -10.074 0.374 1.00 95.88 191 VAL A CA 1
ATOM 1638 C C . VAL A 1 191 ? 11.735 -9.261 0.171 1.00 95.88 191 VAL A C 1
ATOM 1640 O O . VAL A 1 191 ? 11.996 -8.835 -0.946 1.00 95.88 191 VAL A O 1
ATOM 1643 N N . GLU A 1 192 ? 12.544 -9.086 1.212 1.00 96.31 192 GLU A N 1
ATOM 1644 C CA . GLU A 1 192 ? 13.847 -8.429 1.107 1.00 96.31 192 GLU A CA 1
ATOM 1645 C C . GLU A 1 192 ? 14.779 -9.183 0.148 1.00 96.31 192 GLU A C 1
ATOM 1647 O O . GLU A 1 192 ? 15.305 -8.599 -0.801 1.00 96.31 192 GLU A O 1
ATOM 1652 N N . PHE A 1 193 ? 14.906 -10.501 0.327 1.00 95.81 193 PHE A N 1
ATOM 1653 C CA . PHE A 1 193 ? 15.726 -11.346 -0.538 1.00 95.81 193 PHE A CA 1
ATOM 1654 C C . PHE A 1 193 ? 15.227 -11.371 -1.987 1.00 95.81 193 PHE A C 1
ATOM 1656 O O . PHE A 1 193 ? 15.994 -11.090 -2.905 1.00 95.81 193 PHE A O 1
ATOM 1663 N N . GLU A 1 194 ? 13.950 -11.673 -2.220 1.00 94.50 194 GLU A N 1
ATOM 1664 C CA . GLU A 1 194 ? 13.395 -11.717 -3.578 1.00 94.50 194 GLU A CA 1
ATOM 1665 C C . GLU A 1 194 ? 13.372 -10.330 -4.236 1.00 94.50 194 GLU A C 1
ATOM 1667 O O . GLU A 1 194 ? 13.656 -10.214 -5.424 1.00 94.50 194 GLU A O 1
ATOM 1672 N N . GLY A 1 195 ? 13.128 -9.271 -3.461 1.00 94.25 195 GLY A N 1
ATOM 1673 C CA . GLY A 1 195 ? 13.187 -7.885 -3.922 1.00 94.25 195 GLY A CA 1
ATOM 1674 C C . GLY A 1 195 ? 14.579 -7.476 -4.404 1.00 94.25 195 GLY A C 1
ATOM 1675 O O . GLY A 1 195 ? 14.701 -6.824 -5.438 1.00 94.25 195 GLY A O 1
ATOM 1676 N N . SER A 1 196 ? 15.638 -7.920 -3.715 1.00 93.69 196 SER A N 1
ATOM 1677 C CA . SER A 1 196 ? 17.030 -7.660 -4.122 1.00 93.69 196 SER A CA 1
ATOM 1678 C C . SER A 1 196 ? 17.450 -8.340 -5.431 1.00 93.69 196 SER A C 1
ATOM 1680 O O . SER A 1 196 ? 18.442 -7.937 -6.032 1.00 93.69 196 SER A O 1
ATOM 1682 N N . LYS A 1 197 ? 16.700 -9.349 -5.893 1.00 94.75 197 LYS A N 1
ATOM 1683 C CA . LYS A 1 197 ? 16.953 -10.046 -7.165 1.00 94.75 197 LYS A CA 1
ATOM 1684 C C . LYS A 1 197 ? 16.249 -9.405 -8.362 1.00 94.75 197 LYS A C 1
ATOM 1686 O O . LYS A 1 197 ? 16.426 -9.883 -9.483 1.00 94.75 197 LYS A O 1
ATOM 1691 N N . LEU A 1 198 ? 15.410 -8.394 -8.138 1.00 93.56 198 LEU A N 1
ATOM 1692 C CA . LEU A 1 198 ? 14.703 -7.701 -9.212 1.00 93.56 198 LEU A CA 1
ATOM 1693 C C . LEU A 1 198 ? 15.699 -6.829 -9.985 1.00 93.56 198 LEU A C 1
ATOM 1695 O O . LEU A 1 198 ? 16.466 -6.072 -9.393 1.00 93.56 198 LEU A O 1
ATOM 1699 N N . GLY A 1 199 ? 15.693 -6.957 -11.310 1.00 89.75 199 GLY A N 1
ATOM 1700 C CA . GLY A 1 199 ? 16.541 -6.185 -12.215 1.00 89.75 199 GLY A CA 1
ATOM 1701 C C . GLY A 1 199 ? 15.978 -4.798 -12.532 1.00 89.75 199 GLY A C 1
ATOM 1702 O O . GLY A 1 199 ? 16.737 -3.895 -12.879 1.00 89.75 199 GLY A O 1
ATOM 1703 N N . SER A 1 200 ? 14.662 -4.607 -12.411 1.00 92.19 200 SER A N 1
ATOM 1704 C CA . SER A 1 200 ? 14.022 -3.296 -12.536 1.00 92.19 200 SER A CA 1
ATOM 1705 C C . SER A 1 200 ? 14.183 -2.477 -11.256 1.00 92.19 200 SER A C 1
ATOM 1707 O O . SER A 1 200 ? 13.683 -2.862 -10.195 1.00 92.19 200 SER A O 1
ATOM 1709 N N . GLU A 1 201 ? 14.782 -1.287 -11.368 1.00 90.75 201 GLU A N 1
ATOM 1710 C CA . GLU A 1 201 ? 14.911 -0.354 -10.237 1.00 90.75 201 GLU A CA 1
ATOM 1711 C C . GLU A 1 201 ? 13.542 0.013 -9.651 1.00 90.75 201 GLU A C 1
ATOM 1713 O O . GLU A 1 201 ? 13.371 0.076 -8.436 1.00 90.75 201 GLU A O 1
ATOM 1718 N N . ARG A 1 202 ? 12.523 0.175 -10.505 1.00 91.00 202 ARG A N 1
ATOM 1719 C CA . ARG A 1 202 ? 11.159 0.508 -10.079 1.00 91.00 202 ARG A CA 1
ATOM 1720 C C . ARG A 1 202 ? 10.575 -0.561 -9.157 1.00 91.00 202 ARG A C 1
ATOM 1722 O O . ARG A 1 202 ? 9.964 -0.223 -8.143 1.00 91.00 202 ARG A O 1
ATOM 1729 N N . PHE A 1 203 ? 10.704 -1.838 -9.514 1.00 94.00 203 PHE A N 1
ATOM 1730 C CA . PHE A 1 203 ? 10.147 -2.929 -8.709 1.00 94.00 203 PHE A CA 1
ATOM 1731 C C . PHE A 1 203 ? 11.025 -3.267 -7.500 1.00 94.00 203 PHE A C 1
ATOM 1733 O O . PHE A 1 203 ? 10.482 -3.567 -6.436 1.00 94.00 203 PHE A O 1
ATOM 1740 N N . SER A 1 204 ? 12.347 -3.124 -7.624 1.00 93.00 204 SER A N 1
ATOM 1741 C CA . SER A 1 204 ? 13.280 -3.206 -6.496 1.00 93.00 204 SER A CA 1
ATOM 1742 C C . SER A 1 204 ? 12.934 -2.171 -5.420 1.00 93.00 204 SER A C 1
ATOM 1744 O O . SER A 1 204 ? 12.735 -2.526 -4.257 1.00 93.00 204 SER A O 1
ATOM 1746 N N . GLU A 1 205 ? 12.717 -0.910 -5.805 1.00 94.69 205 GLU A N 1
ATOM 1747 C CA . GLU A 1 205 ? 12.323 0.151 -4.874 1.00 94.69 205 GLU A CA 1
ATOM 1748 C C . GLU A 1 205 ? 10.960 -0.122 -4.225 1.00 94.69 205 GLU A C 1
ATOM 1750 O O . GLU A 1 205 ? 10.806 -0.012 -3.007 1.00 94.69 205 GLU A O 1
ATOM 1755 N N . LYS A 1 206 ? 9.969 -0.578 -5.001 1.00 95.75 206 LYS A N 1
ATOM 1756 C CA . LYS A 1 206 ? 8.681 -0.998 -4.431 1.00 95.75 206 LYS A CA 1
ATOM 1757 C C . LYS A 1 206 ? 8.843 -2.122 -3.400 1.00 95.75 206 LYS A C 1
ATOM 1759 O O . LYS A 1 206 ? 8.159 -2.099 -2.376 1.00 95.75 206 LYS A O 1
ATOM 1764 N N . ALA A 1 207 ? 9.731 -3.090 -3.632 1.00 96.62 207 ALA A N 1
ATOM 1765 C CA . ALA A 1 207 ? 9.997 -4.159 -2.672 1.00 96.62 207 ALA A CA 1
ATOM 1766 C C . ALA A 1 207 ? 10.638 -3.617 -1.384 1.00 96.62 207 ALA A C 1
ATOM 1768 O O . ALA A 1 207 ? 10.196 -3.984 -0.294 1.00 96.62 207 ALA A O 1
ATOM 1769 N N . ARG A 1 208 ? 11.588 -2.673 -1.483 1.00 96.75 208 ARG A N 1
ATOM 1770 C CA . ARG A 1 208 ? 12.164 -1.974 -0.315 1.00 96.75 208 ARG A CA 1
ATOM 1771 C C . ARG A 1 208 ? 11.087 -1.245 0.494 1.00 96.75 208 ARG A C 1
ATOM 1773 O O . ARG A 1 208 ? 11.058 -1.350 1.721 1.00 96.75 208 ARG A O 1
ATOM 1780 N N . ILE A 1 209 ? 10.158 -0.562 -0.180 1.00 97.06 209 ILE A N 1
ATOM 1781 C CA . ILE A 1 209 ? 9.024 0.113 0.469 1.00 97.06 209 ILE A CA 1
ATOM 1782 C C . ILE A 1 209 ? 8.128 -0.896 1.199 1.00 97.06 209 ILE A C 1
ATOM 1784 O O . ILE A 1 209 ? 7.738 -0.641 2.339 1.00 97.06 209 ILE A O 1
ATOM 1788 N N . ILE A 1 210 ? 7.836 -2.053 0.596 1.00 97.12 210 ILE A N 1
ATOM 1789 C CA . ILE A 1 210 ? 7.073 -3.122 1.260 1.00 97.12 210 ILE A CA 1
ATOM 1790 C C . ILE A 1 210 ? 7.807 -3.621 2.504 1.00 97.12 210 ILE A C 1
ATOM 1792 O O . ILE A 1 210 ? 7.186 -3.745 3.556 1.00 97.12 210 ILE A O 1
ATOM 1796 N N . VAL A 1 211 ? 9.114 -3.878 2.426 1.00 97.81 211 VAL A N 1
ATOM 1797 C CA . VAL A 1 211 ? 9.913 -4.305 3.587 1.00 97.81 211 VAL A CA 1
ATOM 1798 C C . VAL A 1 211 ? 9.845 -3.261 4.701 1.00 97.81 211 VAL A C 1
ATOM 1800 O O . VAL A 1 211 ? 9.596 -3.607 5.857 1.00 97.81 211 VAL A O 1
ATOM 1803 N N . LYS A 1 212 ? 9.994 -1.973 4.369 1.00 97.75 212 LYS A N 1
ATOM 1804 C CA . LYS A 1 212 ? 9.844 -0.875 5.333 1.00 97.75 212 LYS A CA 1
ATOM 1805 C C . LYS A 1 212 ? 8.453 -0.876 5.970 1.00 97.75 212 LYS A C 1
ATOM 1807 O O . LYS A 1 212 ? 8.352 -0.834 7.194 1.00 97.75 212 LYS A O 1
ATOM 1812 N N . PHE A 1 213 ? 7.398 -0.969 5.160 1.00 97.06 213 PHE A N 1
ATOM 1813 C CA . PHE A 1 213 ? 6.020 -1.061 5.640 1.00 97.06 213 PHE A CA 1
ATOM 1814 C C . PHE A 1 213 ? 5.833 -2.246 6.589 1.00 97.06 213 PHE A C 1
ATOM 1816 O O . PHE A 1 213 ? 5.316 -2.061 7.684 1.00 97.06 213 PHE A O 1
ATOM 1823 N N . LEU A 1 214 ? 6.287 -3.443 6.214 1.00 97.38 214 LEU A N 1
ATOM 1824 C CA . LEU A 1 214 ? 6.113 -4.647 7.022 1.00 97.38 214 LEU A CA 1
ATOM 1825 C C . LEU A 1 214 ? 6.884 -4.584 8.342 1.00 97.38 214 LEU A C 1
ATOM 1827 O O . LEU A 1 214 ? 6.385 -5.079 9.347 1.00 97.38 214 LEU A O 1
ATOM 1831 N N . ASN A 1 215 ? 8.068 -3.968 8.364 1.00 96.94 215 ASN A N 1
ATOM 1832 C CA . ASN A 1 215 ? 8.824 -3.752 9.598 1.00 96.94 215 ASN A CA 1
ATOM 1833 C C . ASN A 1 215 ? 8.102 -2.783 10.541 1.00 96.94 215 ASN A C 1
ATOM 1835 O O . ASN A 1 215 ? 7.963 -3.071 11.730 1.00 96.94 215 ASN A O 1
ATOM 1839 N N . VAL A 1 216 ? 7.593 -1.664 10.014 1.00 94.25 216 VAL A N 1
ATOM 1840 C CA . VAL A 1 216 ? 6.776 -0.723 10.796 1.00 94.25 216 VAL A CA 1
ATOM 1841 C C . VAL A 1 216 ? 5.504 -1.409 11.285 1.00 94.25 216 VAL A C 1
ATOM 1843 O O . VAL A 1 216 ? 5.180 -1.331 12.466 1.00 94.25 216 VAL A O 1
ATOM 1846 N N . PHE A 1 217 ? 4.822 -2.146 10.411 1.00 95.06 217 PHE A N 1
ATOM 1847 C CA . PHE A 1 217 ? 3.625 -2.899 10.751 1.00 95.06 217 PHE A CA 1
ATOM 1848 C C . PHE A 1 217 ? 3.913 -3.925 11.856 1.00 95.06 217 PHE A C 1
ATOM 1850 O O . PHE A 1 217 ? 3.240 -3.917 12.881 1.00 95.06 217 PHE A O 1
ATOM 1857 N N . LEU A 1 218 ? 4.964 -4.740 11.728 1.00 95.19 218 LEU A N 1
ATOM 1858 C CA . LEU A 1 218 ? 5.394 -5.677 12.769 1.00 95.19 218 LEU A CA 1
ATOM 1859 C C . LEU A 1 218 ? 5.648 -4.964 14.102 1.00 95.19 218 LEU A C 1
ATOM 1861 O O . LEU A 1 218 ? 5.212 -5.456 15.140 1.00 95.19 218 LEU A O 1
ATOM 1865 N N . ASN A 1 219 ? 6.313 -3.808 14.079 1.00 93.12 219 ASN A N 1
ATOM 1866 C CA . ASN A 1 219 ? 6.544 -3.009 15.278 1.00 93.12 219 ASN A CA 1
ATOM 1867 C C . ASN A 1 219 ? 5.213 -2.584 15.925 1.00 93.12 219 ASN A C 1
ATOM 1869 O O . ASN A 1 219 ? 4.984 -2.865 17.096 1.00 93.12 219 ASN A O 1
ATOM 1873 N N . THR A 1 220 ? 4.281 -2.020 15.148 1.00 89.94 220 THR A N 1
ATOM 1874 C CA . THR A 1 220 ? 2.949 -1.631 15.656 1.00 89.94 220 THR A CA 1
ATOM 1875 C C . THR A 1 220 ? 2.138 -2.816 16.184 1.00 89.94 220 THR A C 1
ATOM 1877 O O . THR A 1 220 ? 1.404 -2.691 17.160 1.00 89.94 220 THR A O 1
ATOM 1880 N N . VAL A 1 221 ? 2.292 -3.994 15.575 1.00 91.00 221 VAL A N 1
ATOM 1881 C CA . VAL A 1 221 ? 1.636 -5.227 16.012 1.00 91.00 221 VAL A CA 1
ATOM 1882 C C . VAL A 1 221 ? 2.204 -5.703 17.346 1.00 91.00 221 VAL A C 1
ATOM 1884 O O . VAL A 1 221 ? 1.432 -6.101 18.216 1.00 91.00 221 VAL A O 1
ATOM 1887 N N . MET A 1 222 ? 3.527 -5.676 17.512 1.00 89.44 222 MET A N 1
ATOM 1888 C CA . MET A 1 222 ? 4.213 -6.136 18.724 1.00 89.44 222 MET A CA 1
ATOM 1889 C C . MET A 1 222 ? 4.041 -5.173 19.898 1.00 89.44 222 MET A C 1
ATOM 1891 O O . MET A 1 222 ? 3.899 -5.619 21.035 1.00 89.44 222 MET A O 1
ATOM 1895 N N . PHE A 1 223 ? 4.015 -3.874 19.616 1.00 86.25 223 PHE A N 1
ATOM 1896 C CA . PHE A 1 223 ? 3.946 -2.807 20.608 1.00 86.25 223 PHE A CA 1
ATOM 1897 C C . PHE A 1 223 ? 2.711 -1.937 20.345 1.00 86.25 223 PHE A C 1
ATOM 1899 O O . PHE A 1 223 ? 2.841 -0.786 19.923 1.00 86.25 223 PHE A O 1
ATOM 1906 N N . PRO A 1 224 ? 1.498 -2.490 20.541 1.00 80.75 224 PRO A N 1
ATOM 1907 C CA . PRO A 1 224 ? 0.278 -1.710 20.408 1.00 80.75 224 PRO A CA 1
ATOM 1908 C C . PRO A 1 224 ? 0.252 -0.617 21.480 1.00 80.75 224 PRO A C 1
ATOM 1910 O O . PRO A 1 224 ? 0.873 -0.753 22.541 1.00 80.75 224 PRO A O 1
ATOM 1913 N N . ALA A 1 225 ? -0.524 0.438 21.239 1.00 72.62 225 ALA A N 1
ATOM 1914 C CA . ALA A 1 225 ? -0.842 1.363 22.311 1.00 72.62 225 ALA A CA 1
ATOM 1915 C C . ALA A 1 225 ? -1.494 0.581 23.474 1.00 72.62 225 ALA A C 1
ATOM 1917 O O . ALA A 1 225 ? -2.256 -0.366 23.244 1.00 72.62 225 ALA A O 1
ATOM 1918 N N . PRO A 1 226 ? -1.197 0.931 24.737 1.00 74.75 226 PRO A N 1
ATOM 1919 C CA . PRO A 1 226 ? -1.897 0.358 25.876 1.00 74.75 226 PRO A CA 1
ATOM 1920 C C . PRO A 1 226 ? -3.414 0.448 25.671 1.00 74.75 226 PRO A C 1
ATOM 1922 O O . PRO A 1 226 ? -3.923 1.502 25.293 1.00 74.75 226 PRO A O 1
ATOM 1925 N N . GLN A 1 227 ? -4.148 -0.632 25.963 1.00 67.94 227 GLN A N 1
ATOM 1926 C CA . GLN A 1 227 ? -5.611 -0.666 25.787 1.00 67.94 227 GLN A CA 1
ATOM 1927 C C . GLN A 1 227 ? -6.319 0.487 26.510 1.00 67.94 227 GLN A C 1
ATOM 1929 O O . GLN A 1 227 ? -7.367 0.941 26.062 1.00 67.94 227 GLN A O 1
ATOM 1934 N N . SER A 1 228 ? -5.765 0.965 27.628 1.00 71.88 228 SER A N 1
ATOM 1935 C CA . SER A 1 228 ? -6.269 2.139 28.341 1.00 71.88 228 SER A CA 1
ATOM 1936 C C . SER A 1 228 ? -6.244 3.395 27.467 1.00 71.88 228 SER A C 1
ATOM 1938 O O . SER A 1 228 ? -7.235 4.114 27.425 1.00 71.88 228 SER A O 1
ATOM 1940 N N . ILE A 1 229 ? -5.163 3.625 26.720 1.00 75.62 229 ILE A N 1
ATOM 1941 C CA . ILE A 1 229 ? -5.009 4.782 25.830 1.00 75.62 229 ILE A CA 1
ATOM 1942 C C . ILE A 1 229 ? -5.960 4.675 24.635 1.00 75.62 229 ILE A C 1
ATOM 1944 O O . ILE A 1 229 ? -6.651 5.643 24.330 1.00 75.62 229 ILE A O 1
ATOM 1948 N N . GLU A 1 230 ? -6.066 3.504 23.998 1.00 76.00 230 GLU A N 1
ATOM 1949 C CA . GLU A 1 230 ? -7.004 3.304 22.879 1.00 76.00 230 GLU A CA 1
ATOM 1950 C C . GLU A 1 230 ? -8.464 3.490 23.311 1.00 76.00 230 GLU A C 1
ATOM 1952 O O . GLU A 1 230 ? -9.243 4.134 22.609 1.00 76.00 230 GLU A O 1
ATOM 1957 N N . ARG A 1 231 ? -8.836 2.982 24.495 1.00 76.38 231 ARG A N 1
ATOM 1958 C CA . ARG A 1 231 ? -10.178 3.185 25.059 1.00 76.38 231 ARG A CA 1
ATOM 1959 C C . ARG A 1 231 ? -10.454 4.654 25.352 1.00 76.38 231 ARG A C 1
ATOM 1961 O O . ARG A 1 231 ? -11.547 5.115 25.050 1.00 76.38 231 ARG A O 1
ATOM 1968 N N . VAL A 1 232 ? -9.496 5.382 25.928 1.00 80.25 232 VAL A N 1
ATOM 1969 C CA . VAL A 1 232 ? -9.633 6.827 26.184 1.00 80.25 232 VAL A CA 1
ATOM 1970 C C . VAL A 1 232 ? -9.798 7.593 24.869 1.00 80.25 232 VAL A C 1
ATOM 1972 O O . VAL A 1 232 ? -10.723 8.389 24.744 1.00 80.25 232 VAL A O 1
ATOM 1975 N N . ALA A 1 233 ? -8.966 7.313 23.863 1.00 81.44 233 ALA A N 1
ATOM 1976 C CA . ALA A 1 233 ? -9.063 7.956 22.553 1.00 81.44 233 ALA A CA 1
ATOM 1977 C C . ALA A 1 233 ? -10.412 7.674 21.868 1.00 81.44 233 ALA A C 1
ATOM 1979 O O . ALA A 1 233 ? -11.067 8.594 21.383 1.00 81.44 233 ALA A O 1
ATOM 1980 N N . SER A 1 234 ? -10.864 6.417 21.886 1.00 82.31 234 SER A N 1
ATOM 1981 C CA . SER A 1 234 ? -12.163 6.023 21.331 1.00 82.31 234 SER A CA 1
ATOM 1982 C C . SER A 1 234 ? -13.335 6.668 22.076 1.00 82.31 234 SER A C 1
ATOM 1984 O O . SER A 1 234 ? -14.312 7.080 21.447 1.00 82.31 234 SER A O 1
ATOM 1986 N N . ALA A 1 235 ? -13.238 6.807 23.400 1.00 84.12 235 ALA A N 1
ATOM 1987 C CA . ALA A 1 235 ? -14.237 7.509 24.195 1.00 84.12 235 ALA A CA 1
ATOM 1988 C C . ALA A 1 235 ? -14.296 9.002 23.851 1.00 84.12 235 ALA A C 1
ATOM 1990 O O . ALA A 1 235 ? -15.391 9.535 23.694 1.00 84.12 235 ALA A O 1
ATOM 1991 N N . TYR A 1 236 ? -13.150 9.664 23.658 1.00 88.25 236 TYR A N 1
ATOM 1992 C CA . TYR A 1 236 ? -13.104 11.070 23.233 1.00 88.25 236 TYR A CA 1
ATOM 1993 C C . TYR A 1 236 ? -13.682 11.265 21.834 1.00 88.25 236 TYR A C 1
ATOM 1995 O O . TYR A 1 236 ? -14.461 12.189 21.616 1.00 88.25 236 TYR A O 1
ATOM 2003 N N . GLU A 1 237 ? -13.369 10.373 20.896 1.00 87.19 237 GLU A N 1
ATOM 2004 C CA . GLU A 1 237 ? -13.953 10.414 19.555 1.00 87.19 237 GLU A CA 1
ATOM 2005 C C . GLU A 1 237 ? -15.474 10.200 19.594 1.00 87.19 237 GLU A C 1
ATOM 2007 O O . GLU A 1 237 ? -16.232 10.926 18.949 1.00 87.19 237 GLU A O 1
ATOM 2012 N N . SER A 1 238 ? -15.937 9.229 20.385 1.00 86.38 238 SER A N 1
ATOM 2013 C CA . SER A 1 238 ? -17.367 8.950 20.557 1.00 86.38 238 SER A CA 1
ATOM 2014 C C . SER A 1 238 ? -18.098 10.141 21.176 1.00 86.38 238 SER A C 1
ATOM 2016 O O . SER A 1 238 ? -19.156 10.530 20.683 1.00 86.38 238 SER A O 1
ATOM 2018 N N . TYR A 1 239 ? -17.504 10.765 22.197 1.00 89.69 239 TYR A N 1
ATOM 2019 C CA . TYR A 1 239 ? -18.012 11.993 22.799 1.00 89.69 239 TYR A CA 1
ATOM 2020 C C . TYR A 1 239 ? -18.064 13.149 21.783 1.00 89.69 239 TYR A C 1
ATOM 2022 O O . TYR A 1 239 ? -19.087 13.815 21.666 1.00 89.69 239 TYR A O 1
ATOM 2030 N N . SER A 1 240 ? -17.023 13.342 20.968 1.00 89.12 240 SER A N 1
ATOM 2031 C CA . SER A 1 240 ? -17.010 14.364 19.908 1.00 89.12 240 SER A CA 1
ATOM 2032 C C . SER A 1 240 ? -18.154 14.176 18.904 1.00 89.12 240 SER A C 1
ATOM 2034 O O . SER A 1 240 ? -18.890 15.116 18.610 1.00 89.12 240 SER A O 1
ATOM 2036 N N . ARG A 1 241 ? -18.367 12.947 18.412 1.00 89.44 241 ARG A N 1
ATOM 2037 C CA . ARG A 1 241 ? -19.478 12.638 17.490 1.00 89.44 241 ARG A CA 1
ATOM 2038 C C . ARG A 1 241 ? -20.845 12.885 18.127 1.00 89.44 241 ARG A C 1
ATOM 2040 O O . ARG A 1 241 ? -21.786 13.297 17.448 1.00 89.44 241 ARG A O 1
ATOM 2047 N N . LEU A 1 242 ? -20.965 12.628 19.427 1.00 92.00 242 LEU A N 1
ATOM 2048 C CA . LEU A 1 242 ? -22.183 12.886 20.183 1.00 92.00 242 LEU A CA 1
ATOM 2049 C C . LEU A 1 242 ? -22.480 14.387 20.301 1.00 92.00 242 LEU A C 1
ATOM 2051 O O . LEU A 1 242 ? -23.631 14.797 20.135 1.00 92.00 242 LEU A O 1
ATOM 2055 N N . VAL A 1 243 ? -21.456 15.206 20.546 1.00 90.44 243 VAL A N 1
ATOM 2056 C CA . VAL A 1 243 ? -21.571 16.672 20.557 1.00 90.44 243 VAL A CA 1
ATOM 2057 C C . VAL A 1 243 ? -22.088 17.163 19.206 1.00 90.44 243 VAL A C 1
ATOM 2059 O O . VAL A 1 243 ? -23.133 17.807 19.158 1.00 90.44 243 VAL A O 1
ATOM 2062 N N . GLU A 1 244 ? -21.474 16.747 18.098 1.00 92.12 244 GLU A N 1
ATOM 2063 C CA . GLU A 1 244 ? -21.954 17.122 16.761 1.00 92.12 244 GLU A CA 1
ATOM 2064 C C . GLU A 1 244 ? -23.400 16.678 16.503 1.00 92.12 244 GLU A C 1
ATOM 2066 O O . GLU A 1 244 ? -24.194 17.410 15.912 1.00 92.12 244 GLU A O 1
ATOM 2071 N N . SER A 1 245 ? -23.762 15.464 16.932 1.00 91.62 245 SER A N 1
ATOM 2072 C CA . SER A 1 245 ? -25.127 14.957 16.783 1.00 91.62 245 SER A CA 1
ATOM 2073 C C . SER A 1 245 ? -26.128 15.788 17.584 1.00 91.62 245 SER A C 1
ATOM 2075 O O . SER A 1 245 ? -27.242 16.015 17.116 1.00 91.62 245 SER A O 1
ATOM 2077 N N . THR A 1 246 ? -25.763 16.222 18.790 1.00 93.19 246 THR A N 1
ATOM 2078 C CA . THR A 1 246 ? -26.633 17.046 19.637 1.00 93.19 246 THR A CA 1
ATOM 2079 C C . THR A 1 246 ? -26.749 18.476 19.117 1.00 93.19 246 THR A C 1
ATOM 2081 O O . THR A 1 246 ? -27.854 19.007 19.127 1.00 93.19 246 THR A O 1
ATOM 2084 N N . ASP A 1 247 ? -25.688 19.058 18.546 1.00 93.62 247 ASP A N 1
ATOM 2085 C CA . ASP A 1 247 ? -25.781 20.356 17.857 1.00 93.62 247 ASP A CA 1
ATOM 2086 C C . ASP A 1 247 ? -26.726 20.279 16.656 1.00 93.62 247 ASP A C 1
ATOM 2088 O O . ASP A 1 247 ? -27.589 21.138 16.497 1.00 93.62 247 ASP A O 1
ATOM 2092 N N . ARG A 1 248 ? -26.630 19.214 15.846 1.00 92.50 248 ARG A N 1
ATOM 2093 C CA . ARG A 1 248 ? -27.563 18.995 14.729 1.00 92.50 248 ARG A CA 1
ATOM 2094 C C . ARG A 1 248 ? -28.999 18.844 15.208 1.00 92.50 248 ARG A C 1
ATOM 2096 O O . ARG A 1 248 ? -29.891 19.417 14.604 1.00 92.50 248 ARG A O 1
ATOM 2103 N N . ILE A 1 249 ? -29.226 18.121 16.308 1.00 90.81 249 ILE A N 1
ATOM 2104 C CA . ILE A 1 249 ? -30.562 18.021 16.910 1.00 90.81 249 ILE A CA 1
ATOM 2105 C C . ILE A 1 249 ? -31.097 19.408 17.274 1.00 90.81 249 ILE A C 1
ATOM 2107 O O . ILE A 1 249 ? -32.243 19.697 16.945 1.00 90.81 249 ILE A O 1
ATOM 2111 N N . MET A 1 250 ? -30.285 20.259 17.910 1.00 92.44 250 MET A N 1
ATOM 2112 C CA . MET A 1 250 ? -30.701 21.617 18.271 1.00 92.44 250 MET A CA 1
ATOM 2113 C C . MET A 1 250 ? -30.978 22.476 17.036 1.00 92.44 250 MET A C 1
ATOM 2115 O O . MET A 1 250 ? -32.018 23.127 16.971 1.00 92.44 250 MET A O 1
ATOM 2119 N N . MET A 1 251 ? -30.088 22.447 16.040 1.00 92.00 251 MET A N 1
ATOM 2120 C CA . MET A 1 251 ? -30.281 23.166 14.778 1.00 92.00 251 MET A CA 1
ATOM 2121 C C . MET A 1 251 ? -31.562 22.726 14.067 1.00 92.00 251 MET A C 1
ATOM 2123 O O . MET A 1 251 ? -32.352 23.572 13.657 1.00 92.00 251 MET A O 1
ATOM 2127 N N . ASP A 1 252 ? -31.792 21.416 13.961 1.00 90.25 252 ASP A N 1
ATOM 2128 C CA . ASP A 1 252 ? -32.985 20.856 13.330 1.00 90.25 252 ASP A CA 1
ATOM 2129 C C . ASP A 1 252 ? -34.246 21.232 14.111 1.00 90.25 252 ASP A C 1
ATOM 2131 O O . ASP A 1 252 ? -35.259 21.583 13.510 1.00 90.25 252 ASP A O 1
ATOM 2135 N N . PHE A 1 253 ? -34.200 21.150 15.446 1.00 90.62 253 PHE A N 1
ATOM 2136 C CA . PHE A 1 253 ? -35.333 21.481 16.304 1.00 90.62 253 PHE A CA 1
ATOM 2137 C C . PHE A 1 253 ? -35.753 22.932 16.091 1.00 90.62 253 PHE A C 1
ATOM 2139 O O . PHE A 1 253 ? -36.888 23.168 15.701 1.00 90.62 253 PHE A O 1
ATOM 2146 N N . PHE A 1 254 ? -34.830 23.885 16.246 1.00 88.94 254 PHE A N 1
ATOM 2147 C CA . PHE A 1 254 ? -35.108 25.322 16.138 1.00 88.94 254 PHE A CA 1
ATOM 2148 C C . PHE A 1 254 ? -35.194 25.856 14.700 1.00 88.94 254 PHE A C 1
ATOM 2150 O O . PHE A 1 254 ? -35.346 27.062 14.501 1.00 88.94 254 PHE A O 1
ATOM 2157 N N . ASN A 1 255 ? -35.123 24.990 13.689 1.00 86.94 255 ASN A N 1
ATOM 2158 C CA . ASN A 1 255 ? -35.349 25.391 12.309 1.00 86.94 255 ASN A CA 1
ATOM 2159 C C . ASN A 1 255 ? -36.803 25.871 12.135 1.00 86.94 255 ASN A C 1
ATOM 2161 O O . ASN A 1 255 ? -37.748 25.188 12.527 1.00 86.94 255 ASN A O 1
ATOM 2165 N N . SER A 1 256 ? -37.000 27.033 11.508 1.00 71.31 256 SER A N 1
ATOM 2166 C CA . SER A 1 256 ? -38.331 27.594 11.240 1.00 71.31 256 SER A CA 1
ATOM 2167 C C . SER A 1 256 ? -39.203 26.704 10.349 1.00 71.31 256 SER A C 1
ATOM 2169 O O . SER A 1 256 ? -40.425 26.827 10.362 1.00 71.31 256 SER A O 1
ATOM 2171 N N . GLU A 1 257 ? -38.586 25.805 9.582 1.00 78.62 257 GLU A N 1
ATOM 2172 C CA . GLU A 1 257 ? -39.271 24.811 8.750 1.00 78.62 257 GLU A CA 1
ATOM 2173 C C . GLU A 1 257 ? -39.595 23.512 9.509 1.00 78.62 257 GLU A C 1
ATOM 2175 O O . GLU A 1 257 ? -40.099 22.552 8.923 1.00 78.62 257 GLU A O 1
ATOM 2180 N N . ASN A 1 258 ? -39.316 23.440 10.815 1.00 78.94 258 ASN A N 1
ATOM 2181 C CA . ASN A 1 258 ? -39.607 22.247 11.594 1.00 78.94 258 ASN A CA 1
ATOM 2182 C C . ASN A 1 258 ? -41.131 22.017 11.689 1.00 78.94 258 ASN A C 1
ATOM 2184 O O . ASN A 1 258 ? -41.857 22.913 12.135 1.00 78.94 258 ASN A O 1
ATOM 2188 N N . PRO A 1 259 ? -41.642 20.811 11.361 1.00 75.38 259 PRO A N 1
ATOM 2189 C CA . PRO A 1 259 ? -43.065 20.478 11.475 1.00 75.38 259 PRO A CA 1
ATOM 2190 C C . PRO A 1 259 ? -43.680 20.707 12.866 1.00 75.38 259 PRO A C 1
ATOM 2192 O O . PRO A 1 259 ? -44.898 20.854 12.974 1.00 75.38 259 PRO A O 1
ATOM 2195 N N . VAL A 1 260 ? -42.860 20.746 13.924 1.00 78.25 260 VAL A N 1
ATOM 2196 C CA . VAL A 1 260 ? -43.277 21.114 15.288 1.00 78.25 260 VAL A CA 1
ATOM 2197 C C . VAL A 1 260 ? -43.795 22.556 15.349 1.00 78.25 260 VAL A C 1
ATOM 2199 O O . VAL A 1 260 ? -44.781 22.815 16.035 1.00 78.25 260 VAL A O 1
ATOM 2202 N N . PHE A 1 261 ? -43.174 23.480 14.610 1.00 75.31 261 PHE A N 1
ATOM 2203 C CA . PHE A 1 261 ? -43.485 24.914 14.636 1.00 75.31 261 PHE A CA 1
ATOM 2204 C C . PHE A 1 261 ? -44.329 25.388 13.451 1.00 75.31 261 PHE A C 1
ATOM 2206 O O . PHE A 1 261 ? -44.953 26.449 13.523 1.00 75.31 261 PHE A O 1
ATOM 2213 N N . ILE A 1 262 ? -44.402 24.606 12.371 1.00 70.94 262 ILE A N 1
ATOM 2214 C CA . ILE A 1 262 ? -45.289 24.918 11.251 1.00 70.94 262 ILE A CA 1
ATOM 2215 C C . ILE A 1 262 ? -46.742 24.754 11.710 1.00 70.94 262 ILE A C 1
ATOM 2217 O O . ILE A 1 262 ? -47.227 23.654 11.980 1.00 70.94 262 ILE A O 1
ATOM 2221 N N . SER A 1 263 ? -47.445 25.886 11.778 1.00 57.38 263 SER A N 1
ATOM 2222 C CA . SER A 1 263 ? -48.884 25.970 12.013 1.00 57.38 263 SER A CA 1
ATOM 2223 C C . SER A 1 263 ? -49.638 25.089 11.017 1.00 57.38 263 SER A C 1
ATOM 2225 O O . SER A 1 263 ? -49.738 25.378 9.821 1.00 57.38 263 SER A O 1
ATOM 2227 N N . ALA A 1 264 ? -50.188 23.995 11.531 1.00 54.09 264 ALA A N 1
ATOM 2228 C CA . ALA A 1 264 ? -51.105 23.147 10.808 1.00 54.09 264 ALA A CA 1
ATOM 2229 C C . ALA A 1 264 ? -52.411 23.902 10.553 1.00 54.09 264 ALA A C 1
ATOM 2231 O O . ALA A 1 264 ? -53.328 23.889 11.377 1.00 54.09 264 ALA A O 1
ATOM 2232 N N . LYS A 1 265 ? -52.552 24.516 9.378 1.00 48.56 265 LYS A N 1
ATOM 2233 C CA . LYS A 1 265 ? -53.884 24.784 8.829 1.00 48.56 265 LYS A CA 1
ATOM 2234 C C . LYS A 1 265 ? -54.556 23.437 8.500 1.00 48.56 265 LYS A C 1
ATOM 2236 O O . LYS A 1 265 ? -54.596 23.037 7.345 1.00 48.56 265 LYS A O 1
ATOM 2241 N N . GLY A 1 266 ? -55.075 22.733 9.513 1.00 50.41 266 GLY A N 1
ATOM 2242 C CA . GLY A 1 266 ? -56.062 21.660 9.344 1.00 50.41 266 GLY A CA 1
ATOM 2243 C C . GLY A 1 266 ? -55.779 20.319 10.041 1.00 50.41 266 GLY A C 1
ATOM 2244 O O . GLY A 1 266 ? -54.897 19.565 9.647 1.00 50.41 266 GLY A O 1
ATOM 2245 N N . GLY A 1 267 ? -56.657 19.956 10.984 1.00 57.16 267 GLY A N 1
ATOM 2246 C CA . GLY A 1 267 ? -57.056 18.566 11.259 1.00 57.16 267 GLY A CA 1
ATOM 2247 C C . GLY A 1 267 ? -56.191 17.711 12.204 1.00 57.16 267 GLY A C 1
ATOM 2248 O O . GLY A 1 267 ? -54.978 17.857 12.318 1.00 57.16 267 GLY A O 1
ATOM 2249 N N . LYS A 1 268 ? -56.852 16.730 12.845 1.00 56.28 268 LYS A N 1
ATOM 2250 C CA . LYS A 1 268 ? -56.319 15.759 13.831 1.00 56.28 268 LYS A CA 1
ATOM 2251 C C . LYS A 1 268 ? -55.013 15.067 13.391 1.00 56.28 268 LYS A C 1
ATOM 2253 O O . LYS A 1 268 ? -54.105 14.897 14.197 1.00 56.28 268 LYS A O 1
ATOM 2258 N N . ARG A 1 269 ? -54.883 14.775 12.090 1.00 55.31 269 ARG A N 1
ATOM 2259 C CA . ARG A 1 269 ? -53.722 14.111 11.462 1.00 55.31 269 ARG A CA 1
ATOM 2260 C C . ARG A 1 269 ? -52.419 14.917 11.573 1.00 55.31 269 ARG A C 1
ATOM 2262 O O . ARG A 1 269 ? -51.344 14.330 11.598 1.00 55.31 269 ARG A O 1
ATOM 2269 N N . SER A 1 270 ? -52.509 16.245 11.674 1.00 60.28 270 SER A N 1
ATOM 2270 C CA . SER A 1 270 ? -51.333 17.102 11.842 1.00 60.28 270 SER A CA 1
ATOM 2271 C C . SER A 1 270 ? -50.837 17.167 13.288 1.00 60.28 270 SER A C 1
ATOM 2273 O O . SER A 1 270 ? -49.640 17.321 13.513 1.00 60.28 270 SER A O 1
ATOM 2275 N N . SER A 1 271 ? -51.734 17.007 14.267 1.00 64.69 271 SER A N 1
ATOM 2276 C CA . SER A 1 271 ? -51.365 16.930 15.687 1.00 64.69 271 SER A CA 1
ATOM 2277 C C . SER A 1 271 ? -50.642 15.619 16.006 1.00 64.69 271 SER A C 1
ATOM 2279 O O . SER A 1 271 ? -49.658 15.622 16.744 1.00 64.69 271 SER A O 1
ATOM 2281 N N . ASP A 1 272 ? -51.078 14.509 15.403 1.00 71.88 272 ASP A N 1
ATOM 2282 C CA . ASP A 1 272 ? -50.418 13.210 15.571 1.00 71.88 272 ASP A CA 1
ATOM 2283 C C . ASP A 1 272 ? -48.997 13.218 14.977 1.00 71.88 272 ASP A C 1
ATOM 2285 O O . ASP A 1 272 ? -48.064 12.722 15.609 1.00 71.88 272 ASP A O 1
ATOM 2289 N N . ASN A 1 273 ? -48.798 13.880 13.830 1.00 77.38 273 ASN A N 1
ATOM 2290 C CA . ASN A 1 273 ? -47.477 14.051 13.218 1.00 77.38 273 ASN A CA 1
ATOM 2291 C C . ASN A 1 273 ? -46.524 14.889 14.097 1.00 77.38 273 ASN A C 1
ATOM 2293 O O . ASN A 1 273 ? -45.364 14.529 14.275 1.00 77.38 273 ASN A O 1
ATOM 2297 N N . GLN A 1 274 ? -47.012 15.975 14.708 1.00 80.75 274 GLN A N 1
ATOM 2298 C CA . GLN A 1 274 ? -46.216 16.783 15.643 1.00 80.75 274 GLN A CA 1
ATOM 2299 C C . GLN A 1 274 ? -45.798 15.987 16.883 1.00 80.75 274 GLN A C 1
ATOM 2301 O O . GLN A 1 274 ? -44.642 16.054 17.297 1.00 80.75 274 GLN A O 1
ATOM 2306 N N . LYS A 1 275 ? -46.709 15.188 17.452 1.00 84.06 275 LYS A N 1
ATOM 2307 C CA . LYS A 1 275 ? -46.397 14.310 18.589 1.00 84.06 275 LYS A CA 1
ATOM 2308 C C . LYS A 1 275 ? -45.344 13.265 18.236 1.00 84.06 275 LYS A C 1
ATOM 2310 O O . LYS A 1 275 ? -44.451 13.019 19.042 1.00 84.06 275 LYS A O 1
ATOM 2315 N N . GLU A 1 276 ? -45.418 12.676 17.043 1.00 86.38 276 GLU A N 1
ATOM 2316 C CA . GLU A 1 276 ? -44.421 11.705 16.584 1.00 86.38 276 GLU A CA 1
ATOM 2317 C C . GLU A 1 276 ? -43.036 12.350 16.419 1.00 86.38 276 GLU A C 1
ATOM 2319 O O . GLU A 1 276 ? -42.029 11.796 16.866 1.00 86.38 276 GLU A O 1
ATOM 2324 N N . VAL A 1 277 ? -42.975 13.543 15.823 1.00 86.06 277 VAL A N 1
ATOM 2325 C CA . VAL A 1 277 ? -41.723 14.295 15.661 1.00 86.06 277 VAL A CA 1
ATOM 2326 C C . VAL A 1 277 ? -41.141 14.692 17.024 1.00 86.06 277 VAL A C 1
ATOM 2328 O O . VAL A 1 277 ? -39.955 14.467 17.267 1.00 86.06 277 VAL A O 1
ATOM 2331 N N . MET A 1 278 ? -41.967 15.183 17.953 1.00 89.94 278 MET A N 1
ATOM 2332 C CA . MET A 1 278 ? -41.542 15.495 19.323 1.00 89.94 278 MET A CA 1
ATOM 2333 C C . MET A 1 278 ? -41.023 14.256 20.063 1.00 89.94 278 MET A C 1
ATOM 2335 O O . MET A 1 278 ? -39.973 14.315 20.699 1.00 89.94 278 MET A O 1
ATOM 2339 N N . ALA A 1 279 ? -41.687 13.104 19.929 1.00 91.75 279 ALA A N 1
ATOM 2340 C CA . ALA A 1 279 ? -41.225 11.855 20.533 1.00 91.75 279 ALA A CA 1
ATOM 2341 C C . ALA A 1 279 ? -39.840 11.426 20.010 1.00 91.75 279 ALA A C 1
ATOM 2343 O O . ALA A 1 279 ? -39.009 10.955 20.789 1.00 91.75 279 ALA A O 1
ATOM 2344 N N . LYS A 1 280 ? -39.555 11.639 18.716 1.00 90.88 280 LYS A N 1
ATOM 2345 C CA . LYS A 1 280 ? -38.231 11.365 18.126 1.00 90.88 280 LYS A CA 1
ATOM 2346 C C . LYS A 1 280 ? -37.145 12.263 18.713 1.00 90.88 280 LYS A C 1
ATOM 2348 O O . LYS A 1 280 ? -36.064 11.770 19.028 1.00 90.88 280 LYS A O 1
ATOM 2353 N N . TYR A 1 281 ? -37.410 13.559 18.880 1.00 92.88 281 TYR A N 1
ATOM 2354 C CA . TYR A 1 281 ? -36.451 14.461 19.522 1.00 92.88 281 TYR A CA 1
ATOM 2355 C C . TYR A 1 281 ? -36.214 14.086 20.988 1.00 92.88 281 TYR A C 1
ATOM 2357 O O . TYR A 1 281 ? -35.060 13.978 21.401 1.00 92.88 281 TYR A O 1
ATOM 2365 N N . LYS A 1 282 ? -37.283 13.783 21.735 1.00 93.88 282 LYS A N 1
ATOM 2366 C CA . LYS A 1 282 ? -37.214 13.334 23.132 1.00 93.88 282 LYS A CA 1
ATOM 2367 C C . LYS A 1 282 ? -36.299 12.118 23.307 1.00 93.88 282 LYS A C 1
ATOM 2369 O O . LYS A 1 282 ? -35.405 12.137 24.150 1.00 93.88 282 LYS A O 1
ATOM 2374 N N . ASP A 1 283 ? -36.486 11.082 22.488 1.00 94.06 283 ASP A N 1
ATOM 2375 C CA . ASP A 1 283 ? -35.670 9.859 22.530 1.00 94.06 283 ASP A CA 1
ATOM 2376 C C . ASP A 1 283 ? -34.194 10.131 22.196 1.00 94.06 283 ASP A C 1
ATOM 2378 O O . ASP A 1 283 ? -33.294 9.636 22.874 1.00 94.06 283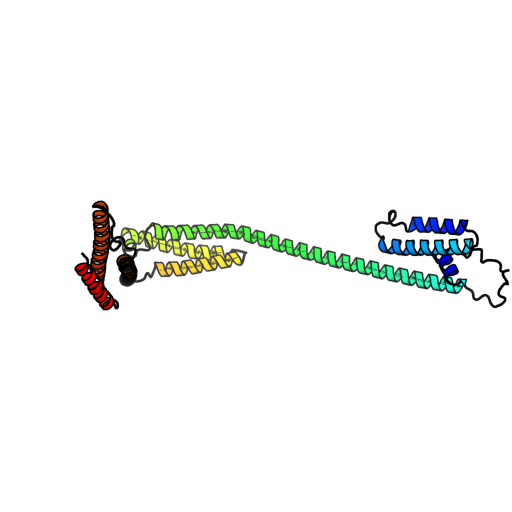 ASP A O 1
ATOM 2382 N N . ARG A 1 284 ? -33.926 10.968 21.186 1.00 93.56 284 ARG A N 1
ATOM 2383 C CA . ARG A 1 284 ? -32.552 11.317 20.791 1.00 93.56 284 ARG A CA 1
ATOM 2384 C C . ARG A 1 284 ? -31.817 12.114 21.870 1.00 93.56 284 ARG A C 1
ATOM 2386 O O . ARG A 1 284 ? -30.646 11.834 22.112 1.00 93.56 284 ARG A O 1
ATOM 2393 N N . ILE A 1 285 ? -32.487 13.069 22.518 1.00 94.75 285 ILE A N 1
ATOM 2394 C CA . ILE A 1 285 ? -31.910 13.840 23.630 1.00 94.75 285 ILE A CA 1
ATOM 2395 C C . ILE A 1 285 ? -31.641 12.930 24.827 1.00 94.75 285 ILE A C 1
ATOM 2397 O O . ILE A 1 285 ? -30.545 12.969 25.378 1.00 94.75 285 ILE A O 1
ATOM 2401 N N . LYS A 1 286 ? -32.588 12.053 25.181 1.00 94.25 286 LYS A N 1
ATOM 2402 C CA . LYS A 1 286 ? -32.405 11.112 26.290 1.00 94.25 286 LYS A CA 1
ATOM 2403 C C . LYS A 1 286 ? -31.213 10.178 26.067 1.00 94.25 286 LYS A C 1
ATOM 2405 O O . LYS A 1 286 ? -30.344 10.083 26.922 1.00 94.25 286 LYS A O 1
ATOM 2410 N N . LYS A 1 287 ? -31.107 9.572 24.880 1.00 93.38 287 LYS A N 1
ATOM 2411 C CA . LYS A 1 287 ? -29.945 8.741 24.514 1.00 93.38 287 LYS A CA 1
ATOM 2412 C C . LYS A 1 287 ? -28.631 9.511 24.593 1.00 93.38 287 LYS A C 1
ATOM 2414 O O . LYS A 1 287 ? -27.604 8.937 24.953 1.00 93.38 287 LYS A O 1
ATOM 2419 N N . ALA A 1 288 ? -28.648 10.792 24.228 1.00 93.88 288 ALA A N 1
ATOM 2420 C CA . ALA A 1 288 ? -27.464 11.625 24.325 1.00 93.88 288 ALA A CA 1
ATOM 2421 C C . ALA A 1 288 ? -27.051 11.866 25.780 1.00 93.88 288 ALA A C 1
ATOM 2423 O O . ALA A 1 288 ? -25.876 11.692 26.089 1.00 93.88 288 ALA A O 1
ATOM 2424 N N . LEU A 1 289 ? -28.002 12.182 26.662 1.00 94.69 289 LEU A N 1
ATOM 2425 C CA . LEU A 1 289 ? -27.761 12.322 28.100 1.00 94.69 289 LEU A CA 1
ATOM 2426 C C . LEU A 1 289 ? -27.170 11.038 28.696 1.00 94.69 289 LEU A C 1
ATOM 2428 O O . LEU A 1 289 ? -26.067 11.090 29.235 1.00 94.69 289 LEU A O 1
ATOM 2432 N N . ASP A 1 290 ? -27.809 9.883 28.469 1.00 93.50 290 ASP A N 1
ATOM 2433 C CA . ASP A 1 290 ? -27.332 8.578 28.960 1.00 93.50 290 ASP A CA 1
ATOM 2434 C C . ASP A 1 290 ? -25.882 8.294 28.505 1.00 93.50 290 ASP A C 1
ATOM 2436 O O . ASP A 1 290 ? -25.048 7.761 29.243 1.00 93.50 290 ASP A O 1
ATOM 2440 N N . THR A 1 291 ? -25.548 8.682 27.268 1.00 91.69 291 THR A N 1
ATOM 2441 C CA . THR A 1 291 ? -24.202 8.491 26.712 1.00 91.69 291 THR A CA 1
ATOM 2442 C C . THR A 1 291 ? -23.177 9.438 27.348 1.00 91.69 291 THR A C 1
ATOM 2444 O O . THR A 1 291 ? -22.055 9.010 27.631 1.00 91.69 291 THR A O 1
ATOM 2447 N N . ILE A 1 292 ? -23.531 10.707 27.598 1.00 93.38 292 ILE A N 1
ATOM 2448 C CA . ILE A 1 292 ? -22.638 11.667 28.272 1.00 93.38 292 ILE A CA 1
ATOM 2449 C C . ILE A 1 292 ? -22.409 11.248 29.728 1.00 93.38 292 ILE A C 1
ATOM 2451 O O . ILE A 1 292 ? -21.273 11.283 30.198 1.00 93.38 292 ILE A O 1
ATOM 2455 N N . GLU A 1 293 ? -23.441 10.781 30.428 1.00 92.50 293 GLU A N 1
ATOM 2456 C CA . GLU A 1 293 ? -23.309 10.267 31.795 1.00 92.50 293 GLU A CA 1
ATOM 2457 C C . GLU A 1 293 ? -22.402 9.036 31.862 1.00 92.50 293 GLU A C 1
ATOM 2459 O O . GLU A 1 293 ? -21.517 8.951 32.722 1.00 92.50 293 GLU A O 1
ATOM 2464 N N . SER A 1 294 ? -22.551 8.103 30.916 1.00 91.06 294 SER A N 1
ATOM 2465 C CA . SER A 1 294 ? -21.646 6.957 30.807 1.00 91.06 294 SER A CA 1
ATOM 2466 C C . SER A 1 294 ? -20.201 7.397 30.552 1.00 91.06 294 SER A C 1
ATOM 2468 O O . SER A 1 294 ? -19.278 6.778 31.088 1.00 91.06 294 SER A O 1
ATOM 2470 N N . PHE A 1 295 ? -19.983 8.450 29.757 1.00 92.38 295 PHE A N 1
ATOM 2471 C CA . PHE A 1 295 ? -18.656 9.017 29.522 1.00 92.38 295 PHE A CA 1
ATOM 2472 C C . PHE A 1 295 ? -18.070 9.641 30.797 1.00 92.38 295 PHE A C 1
ATOM 2474 O O . PHE A 1 295 ? -16.941 9.322 31.168 1.00 92.38 295 PHE A O 1
ATOM 2481 N N . LEU A 1 296 ? -18.844 10.468 31.504 1.00 92.00 296 LEU A N 1
ATOM 2482 C CA . LEU A 1 296 ? -18.434 11.101 32.762 1.00 92.00 296 LEU A CA 1
ATOM 2483 C C . LEU A 1 296 ? -18.090 10.067 33.843 1.00 92.00 296 LEU A C 1
ATOM 2485 O O . LEU A 1 296 ? -17.102 10.226 34.559 1.00 92.00 296 LEU A O 1
ATOM 2489 N N . THR A 1 297 ? -18.866 8.985 33.920 1.00 92.19 297 THR A N 1
ATOM 2490 C CA . THR A 1 297 ? -18.635 7.882 34.863 1.00 92.19 297 THR A CA 1
ATOM 2491 C C . THR A 1 297 ? -17.395 7.070 34.487 1.00 92.19 297 THR A C 1
ATOM 2493 O O . THR A 1 297 ? -16.606 6.698 35.354 1.00 92.19 297 THR A O 1
ATOM 2496 N N . GLY A 1 298 ? -17.201 6.796 33.193 1.00 87.94 298 GLY A N 1
ATOM 2497 C CA . GLY A 1 298 ? -16.067 6.012 32.701 1.00 87.94 298 GLY A CA 1
ATOM 2498 C C . GLY A 1 298 ? -14.734 6.764 32.717 1.00 87.94 298 GLY A C 1
ATOM 2499 O O . GLY A 1 298 ? -13.682 6.132 32.827 1.00 87.94 298 GLY A O 1
ATOM 2500 N N . TYR A 1 299 ? -14.764 8.098 32.618 1.00 89.56 299 TYR A N 1
ATOM 2501 C CA . TYR A 1 299 ? -13.577 8.942 32.441 1.00 89.56 299 TYR A CA 1
ATOM 2502 C C . TYR A 1 299 ? -13.608 10.205 33.329 1.00 89.56 299 TYR A C 1
ATOM 2504 O O . TYR A 1 299 ? -13.500 11.323 32.817 1.00 89.56 299 TYR A O 1
ATOM 2512 N N . PRO A 1 300 ? -13.683 10.060 34.668 1.00 88.00 300 PRO A N 1
ATOM 2513 C CA . PRO A 1 300 ? -13.873 11.181 35.597 1.00 88.00 300 PRO A CA 1
ATOM 2514 C C . PRO A 1 300 ? -12.685 12.153 35.675 1.00 88.00 300 PRO A C 1
ATOM 2516 O O . PRO A 1 300 ? -12.825 13.256 36.191 1.00 88.00 300 PRO A O 1
ATOM 2519 N N . SER A 1 301 ? -11.512 11.760 35.174 1.00 87.88 301 SER A N 1
ATOM 2520 C CA . SER A 1 301 ? -10.311 12.607 35.104 1.00 87.88 301 SER A CA 1
ATOM 2521 C C . SER A 1 301 ? -10.051 13.163 33.698 1.00 87.88 301 SER A C 1
ATOM 2523 O O . SER A 1 301 ? -8.951 13.635 33.419 1.00 87.88 301 SER A O 1
ATOM 2525 N N . SER A 1 302 ? -11.020 13.061 32.781 1.00 88.19 302 SER A N 1
ATOM 2526 C CA . SER A 1 302 ? -10.878 13.604 31.428 1.00 88.19 302 SER A CA 1
ATOM 2527 C C . SER A 1 302 ? -10.789 15.140 31.454 1.00 88.19 302 SER A C 1
ATOM 2529 O O . SER A 1 302 ? -11.543 15.777 32.187 1.00 88.19 302 SER A O 1
ATOM 2531 N N . PRO A 1 303 ? -9.958 15.773 30.601 1.00 89.56 303 PRO A N 1
ATOM 2532 C CA . PRO A 1 303 ? -9.964 17.227 30.436 1.00 89.56 303 PRO A CA 1
ATOM 2533 C C . PRO A 1 303 ? -11.274 17.760 29.828 1.00 89.56 303 PRO A C 1
ATOM 2535 O O . PRO A 1 303 ? -11.470 18.967 29.773 1.00 89.56 303 PRO A O 1
ATOM 2538 N N . LEU A 1 304 ? -12.170 16.882 29.357 1.00 90.62 304 LEU A N 1
ATOM 2539 C CA . LEU A 1 304 ? -13.468 17.252 28.790 1.00 90.62 304 LEU A CA 1
ATOM 2540 C C . LEU A 1 304 ? -14.610 17.237 29.819 1.00 90.62 304 LEU A C 1
ATOM 2542 O O . LEU A 1 304 ? -15.742 17.529 29.443 1.00 90.62 304 LEU A O 1
ATOM 2546 N N . VAL A 1 305 ? -14.352 16.896 31.088 1.00 91.88 305 VAL A N 1
ATOM 2547 C CA . VAL A 1 305 ? -15.400 16.737 32.118 1.00 91.88 305 VAL A CA 1
ATOM 2548 C C . VAL A 1 305 ? -16.249 17.995 32.281 1.00 91.88 305 VAL A C 1
ATOM 2550 O O . VAL A 1 305 ? -17.473 17.895 32.287 1.00 91.88 305 VAL A O 1
ATOM 2553 N N . ASP A 1 306 ? -15.631 19.173 32.364 1.00 92.00 306 ASP A N 1
ATOM 2554 C CA . ASP A 1 306 ? -16.374 20.424 32.563 1.00 92.00 306 ASP A CA 1
ATOM 2555 C C . ASP A 1 306 ? -17.243 20.765 31.347 1.00 92.00 306 ASP A C 1
ATOM 2557 O O . ASP A 1 306 ? -18.405 21.145 31.489 1.00 92.00 306 ASP A O 1
ATOM 2561 N N . TYR A 1 307 ? -16.720 20.531 30.141 1.00 92.56 307 TYR A N 1
ATOM 2562 C CA . TYR A 1 307 ? -17.476 20.711 28.903 1.00 92.56 307 TYR A CA 1
ATOM 2563 C C . TYR A 1 307 ? -18.648 19.720 28.803 1.00 92.56 307 TYR A C 1
ATOM 2565 O O . TYR A 1 307 ? -19.758 20.104 28.439 1.00 92.56 307 TYR A O 1
ATOM 2573 N N . ALA A 1 308 ? -18.430 18.458 29.182 1.00 93.62 308 ALA A N 1
ATOM 2574 C CA . ALA A 1 308 ? -19.468 17.433 29.229 1.00 93.62 308 ALA A CA 1
ATOM 2575 C C . ALA A 1 308 ? -20.563 17.750 30.253 1.00 93.62 308 ALA A C 1
ATOM 2577 O O . ALA A 1 308 ? -21.740 17.592 29.940 1.00 93.62 308 ALA A O 1
ATOM 2578 N N . ARG A 1 309 ? -20.208 18.267 31.432 1.00 94.06 309 ARG A N 1
ATOM 2579 C CA . ARG A 1 309 ? -21.181 18.714 32.441 1.00 94.06 309 ARG A CA 1
ATOM 2580 C C . ARG A 1 309 ? -22.028 19.883 31.953 1.00 94.06 309 ARG A C 1
ATOM 2582 O O . ARG A 1 309 ? -23.248 19.802 32.030 1.00 94.06 309 ARG A O 1
ATOM 2589 N N . GLY A 1 310 ? -21.409 20.915 31.376 1.00 94.31 310 GLY A N 1
ATOM 2590 C CA . GLY A 1 310 ? -22.161 22.032 30.790 1.00 94.31 310 GLY A CA 1
ATOM 2591 C C . GLY A 1 310 ? -23.093 21.579 29.659 1.00 94.31 310 GLY A C 1
ATOM 2592 O O . GLY A 1 310 ? -24.188 22.111 29.482 1.00 94.31 310 GLY A O 1
ATOM 2593 N N . ARG A 1 311 ? -22.701 20.539 28.913 1.00 94.50 311 ARG A N 1
ATOM 2594 C CA . ARG A 1 311 ? -23.548 19.935 27.880 1.00 94.50 311 ARG A CA 1
ATOM 2595 C C . ARG A 1 311 ? -24.750 19.193 28.462 1.00 94.50 311 ARG A C 1
ATOM 2597 O O . ARG A 1 311 ? -25.837 19.323 27.904 1.00 94.50 311 ARG A O 1
ATOM 2604 N N . VAL A 1 312 ? -24.561 18.436 29.546 1.00 96.00 312 VAL A N 1
ATOM 2605 C CA . VAL A 1 312 ? -25.663 17.799 30.288 1.00 96.00 312 VAL A CA 1
ATOM 2606 C C . VAL A 1 312 ? -26.650 18.866 30.737 1.00 96.00 312 VAL A C 1
ATOM 2608 O O . VAL A 1 312 ? -27.811 18.787 30.362 1.00 96.00 312 VAL A O 1
ATOM 2611 N N . GLU A 1 313 ? -26.176 19.920 31.400 1.00 96.12 313 GLU A N 1
ATOM 2612 C CA . GLU A 1 313 ? -27.027 21.011 31.888 1.00 96.12 313 GLU A CA 1
ATOM 2613 C C . GLU A 1 313 ? -27.839 21.672 30.760 1.00 96.12 313 GLU A C 1
ATOM 2615 O O . GLU A 1 313 ? -29.049 21.874 30.888 1.00 96.12 313 GLU A O 1
ATOM 2620 N N . MET A 1 314 ? -27.208 21.948 29.612 1.00 95.75 314 MET A N 1
ATOM 2621 C CA . MET A 1 314 ? -27.889 22.485 28.429 1.00 95.75 314 MET A CA 1
ATOM 2622 C C . MET A 1 314 ? -28.971 21.529 27.900 1.00 95.75 314 MET A C 1
ATOM 2624 O O . MET A 1 314 ? -30.083 21.960 27.586 1.00 95.75 314 MET A O 1
ATOM 2628 N N . LEU A 1 315 ? -28.651 20.238 27.766 1.00 95.81 315 LEU A N 1
ATOM 2629 C CA . LEU A 1 315 ? -29.561 19.233 27.210 1.00 95.81 315 LEU A CA 1
ATOM 2630 C C . LEU A 1 315 ? -30.707 18.892 28.165 1.00 95.81 315 LEU A C 1
ATOM 2632 O O . LEU A 1 315 ? -31.827 18.703 27.701 1.00 95.81 315 LEU A O 1
ATOM 2636 N N . GLU A 1 316 ? -30.456 18.848 29.471 1.00 96.25 316 GLU A N 1
ATOM 2637 C CA . GLU A 1 316 ? -31.483 18.685 30.499 1.00 96.25 316 GLU A CA 1
ATOM 2638 C C . GLU A 1 316 ? -32.421 19.887 30.522 1.00 96.25 316 GLU A C 1
ATOM 2640 O O . GLU A 1 316 ? -33.636 19.715 30.470 1.00 96.25 316 GLU A O 1
ATOM 2645 N N . SER A 1 317 ? -31.871 21.105 30.511 1.00 96.25 317 SER A N 1
ATOM 2646 C CA . SER A 1 317 ? -32.670 22.335 30.453 1.00 96.25 317 SER A CA 1
ATOM 2647 C C . SER A 1 317 ? -33.570 22.350 29.218 1.00 96.25 317 SER A C 1
ATOM 2649 O O . SER A 1 317 ? -34.760 22.645 29.315 1.00 96.25 317 SER A O 1
ATOM 2651 N N . PHE A 1 318 ? -33.027 21.965 28.060 1.00 94.56 318 PHE A N 1
ATOM 2652 C CA . PHE A 1 318 ? -33.812 21.780 26.844 1.00 94.56 318 PHE A CA 1
ATOM 2653 C C . PHE A 1 318 ? -34.879 20.688 27.010 1.00 94.56 318 PHE A C 1
ATOM 2655 O O . PHE A 1 318 ? -36.037 20.897 26.658 1.00 94.56 318 PHE A O 1
ATOM 2662 N N . TYR A 1 319 ? -34.520 19.535 27.573 1.00 94.44 319 TYR A N 1
ATOM 2663 C CA . TY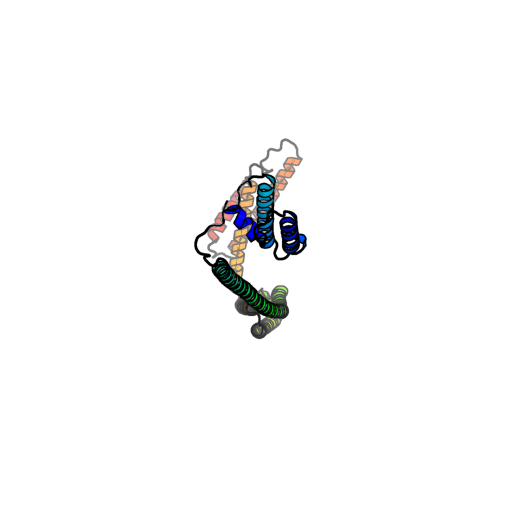R A 1 319 ? -35.449 18.428 27.765 1.00 94.44 319 TYR A CA 1
ATOM 2664 C C . TYR A 1 319 ? -36.650 18.834 28.630 1.00 94.44 319 TYR A C 1
ATOM 2666 O O . TYR A 1 319 ? -37.786 18.621 28.218 1.00 94.44 319 TYR A O 1
ATOM 2674 N N . TYR A 1 320 ? -36.410 19.470 29.780 1.00 94.06 320 TYR A N 1
ATOM 2675 C CA . TYR A 1 320 ? -37.467 19.917 30.691 1.00 94.06 320 TYR A CA 1
ATOM 2676 C C . TYR A 1 320 ? -38.305 21.071 30.136 1.00 94.06 320 TYR A C 1
ATOM 2678 O O . TYR A 1 320 ? -39.477 21.196 30.484 1.00 94.06 320 TYR A O 1
ATOM 2686 N N . ALA A 1 321 ? -37.729 21.921 29.283 1.00 92.62 321 ALA A N 1
ATOM 2687 C CA . ALA A 1 321 ? -38.464 23.022 28.672 1.00 92.62 321 ALA A CA 1
ATOM 2688 C C . ALA A 1 321 ? -39.451 22.557 27.586 1.00 92.62 321 ALA A C 1
ATOM 2690 O O . ALA A 1 321 ? -40.474 23.210 27.381 1.00 92.62 321 ALA A O 1
ATOM 2691 N N . PHE A 1 322 ? -39.153 21.458 26.880 1.00 88.44 322 PHE A N 1
ATOM 2692 C CA . PHE A 1 322 ? -39.868 21.086 25.652 1.00 88.44 322 PHE A CA 1
ATOM 2693 C C . PHE A 1 322 ? -40.556 19.701 25.667 1.00 88.44 322 PHE A C 1
ATOM 2695 O O . PHE A 1 322 ? -41.330 19.439 24.741 1.00 88.44 322 PHE A O 1
ATOM 2702 N N . PHE A 1 323 ? -40.338 18.821 26.661 1.00 89.25 323 PHE A N 1
ATOM 2703 C CA . PHE A 1 323 ? -40.868 17.435 26.680 1.00 89.25 323 PHE A CA 1
ATOM 2704 C C . PHE A 1 323 ? -41.462 16.952 28.004 1.00 89.25 323 PHE A C 1
ATOM 2706 O O . PHE A 1 323 ? -42.121 15.877 27.949 1.00 89.25 323 PHE A O 1
#

Secondary structure (DSSP, 8-state):
-HHHHHHHHHTT----S-HHHHHHHHHHHHHHH-GGG-GGGHHHHHHHHHHHHHHHHHHHHHHHS-----------S----HHHHHHHHHHHHHHHHHHHHHHHHHHHHHHHHHHHHHHHHHHHHHHHHHHHHHHHHHHHHHHHHHHHHHHHHHHHHHHTTTT-HHHHTSHHHHHHHHHHHHHHHHHHHHHHHHHHT-S-HHHHHHHHHHHHHHHHHHHHHHSPPPHHHHHHHHHHHHHHHHHHHHHHHHHHHT-TT-TTTS---S-HHHHHHHHHHHHHHHHHHHHHHHHHHHHHHH-TT-TTHHHHHHHHHHHHHHHHHH-

Radius of gyration: 52.08 Å; chains: 1; bounding box: 100×64×132 Å